Protein 1NO4 (pdb70)

Sequence (298 aa):
PLKPEEHEDILNKLLDPELAQSERTEALQQLRVNYGSFVSEYNDLTKSHEKLAAEKDDLIVSNSKLFRQIGLTEKQEPLKPEEHEDILNKLLDPELAQSERTEALQQLRVNYGSFVSEYNDLTKSHEKLAAEKDDLIVSNSKLFRQIGLTEKPLKPEEHEDILNKLLDPELAQSERTEALQQLRVNYGSFVSEYNDLTKSHEKLAAEKDDLIVSNSKLFRQIGLTPLKPEEHEDILNKLLDPELAQSERTEALQQLRVNYGSFVSEYNDLTKSHEKLAAEKDDLIVSNSKLFRQIGLT

InterPro domains:
  IPR024374 Bacteriophage phi-29 scaffolding protein Gp7 [PF11418] (2-98)
  IPR038032 Capsid assembly scaffolding protein Gp7 [SSF90246] (2-78)

B-factor: mean 58.22, std 19.37, range [28.3, 149.85]

GO terms:
  GO:0046806 viral scaffold (C, IDA)
  GO:0019068 virion assembly (P, IDA)

CATH classification: 1.20.5.400

Secondary structure (DSSP, 8-state):
---HHHHHHHHHHHH-TTS-HHHHHHHHHHHHHHHHHHHHHHHHHHHHHHHHHHHHHHHHHHHHHHHHHHHHHHHH-/---HHHHHHHHHHHH-TTS-HHHHHHHHHHHHHHHHHHHHHHHHHHHHHHHHHHHHHHHHHHHHHHHHHHHHS--/---HHHHHHHHHHHH-TT--HHHHHHHHHHHHHHHHHHHHHHHHHHHHHHHHHHHHHHHHHHHHHHHHHHHH-/---HHHHHHHHHHHH-TT--HHHHHHHHHHHHHHHHHHHHHHHHHHHHHHHHHHHHHHHHHHHHHHHTTTT--

Nearest PDB structures (foldseek):
  5wme-assembly1_B  TM=7.357E-01  e=4.669E-06  Salasvirus phi29
  5cj1-assembly2_C  TM=9.830E-01  e=4.253E-06  Salasvirus phi29

Solvent-accessible surface area: 17863 Å² total; per-residue (Å²): 79,46,95,60,114,87,10,58,98,16,1,95,91,0,65,66,58,151,26,57,76,81,71,2,61,102,2,9,71,88,3,105,95,14,8,38,47,8,27,62,75,39,72,98,28,40,138,46,36,89,138,20,38,62,51,40,89,93,21,6,78,33,0,1,115,25,24,90,80,21,34,96,62,121,134,137,120,78,43,130,80,130,67,8,46,83,14,6,82,88,0,69,70,57,150,30,55,74,68,69,0,51,98,1,1,81,90,2,79,91,16,7,43,61,4,26,60,73,53,72,88,28,43,142,49,43,102,139,18,42,58,26,50,70,16,0,77,48,0,36,67,56,0,151,174,55,27,34,145,96,73,112,72,42,120,66,110,69,8,53,100,16,5,89,88,0,68,59,74,151,18,53,74,82,63,2,57,103,1,3,84,77,3,86,89,17,8,40,62,1,27,60,64,47,74,96,29,47,147,47,39,104,155,22,38,60,18,50,88,90,8,80,73,31,42,56,130,19,147,162,82,45,66,145,116,86,44,136,74,110,60,8,64,76,11,1,95,90,0,65,61,77,150,27,50,76,84,87,4,57,98,2,11,72,74,3,100,101,13,8,44,50,6,24,58,66,43,55,83,30,38,126,43,36,106,129,19,34,63,48,34,56,98,22,0,20,43,0,0,117,26,17,75,76,25,74,115,167

Radius of gyration: 31.5 Å; Cα contacts (8 Å, |Δi|>4): 197; chains: 4; bounding box: 82×84×41 Å

Structure (mmCIF, N/CA/C/O backbone):
data_1NO4
#
_entry.id   1NO4
#
_cell.length_a   114.240
_cell.length_b   114.164
_cell.length_c   60.297
_cell.angle_alpha   90.00
_cell.angle_beta   90.00
_cell.angle_gamma   90.00
#
_symmetry.space_group_name_H-M   'P 21 21 2'
#
loop_
_entity.id
_entity.type
_entity.pdbx_description
1 polymer 'HEAD MORPHOGENESIS PROTEIN'
2 water water
#
loop_
_atom_site.group_PDB
_atom_site.id
_atom_site.type_symbol
_atom_site.label_atom_id
_atom_site.label_alt_id
_atom_site.label_comp_id
_atom_site.label_asym_id
_atom_site.label_entity_id
_atom_site.label_seq_id
_atom_site.pdbx_PDB_ins_code
_atom_site.Cartn_x
_atom_site.Cartn_y
_atom_site.Cartn_z
_atom_site.occupancy
_atom_site.B_iso_or_equiv
_atom_site.auth_seq_id
_atom_site.auth_comp_id
_atom_site.auth_asym_id
_atom_site.auth_atom_id
_atom_site.pdbx_PDB_model_num
ATOM 1 N N . PRO A 1 1 ? 33.553 1.202 25.774 1.00 87.03 2 PRO A N 1
ATOM 2 C CA . PRO A 1 1 ? 35.021 1.313 25.868 1.00 87.44 2 PRO A CA 1
ATOM 3 C C . PRO A 1 1 ? 35.773 0.126 25.265 1.00 86.94 2 PRO A C 1
ATOM 4 O O . PRO A 1 1 ? 36.860 0.305 24.715 1.00 86.57 2 PRO A O 1
ATOM 8 N N . LEU A 1 2 ? 35.221 -1.082 25.359 1.00 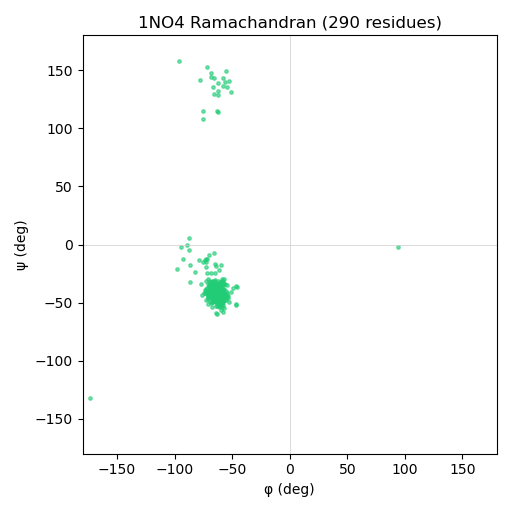63.53 3 LEU A N 1
ATOM 9 C CA . LEU A 1 2 ? 35.905 -2.226 24.761 1.00 63.31 3 LEU A CA 1
ATOM 10 C C . LEU A 1 2 ? 36.009 -2.011 23.258 1.00 63.52 3 LEU A C 1
ATOM 11 O O . LEU A 1 2 ? 35.033 -1.645 22.600 1.00 61.29 3 LEU A O 1
ATOM 16 N N . LYS A 1 3 ? 37.202 -2.227 22.718 1.00 65.01 4 LYS A N 1
ATOM 17 C CA . LYS A 1 3 ? 37.416 -2.078 21.289 1.00 66.31 4 LYS A CA 1
ATOM 18 C C . LYS A 1 3 ? 36.593 -3.176 20.612 1.00 65.99 4 LYS A C 1
ATOM 19 O O . LYS A 1 3 ? 36.464 -4.279 21.148 1.00 65.39 4 LYS A O 1
ATOM 25 N N . PRO A 1 4 ? 36.001 -2.882 19.443 1.00 71.29 5 PRO A N 1
ATOM 26 C CA . PRO A 1 4 ? 35.202 -3.888 18.740 1.00 71.16 5 PRO A CA 1
ATOM 27 C C . PRO A 1 4 ? 35.880 -5.256 18.647 1.00 70.91 5 PRO A C 1
ATOM 28 O O . PRO A 1 4 ? 35.216 -6.283 18.732 1.00 70.63 5 PRO A O 1
ATOM 32 N N . GLU A 1 5 ? 37.199 -5.268 18.484 1.00 71.72 6 GLU A N 1
ATOM 33 C CA . GLU A 1 5 ? 37.927 -6.526 18.392 1.00 72.51 6 GLU A CA 1
ATOM 34 C C . GLU A 1 5 ? 37.958 -7.267 19.723 1.00 71.36 6 GLU A C 1
ATOM 35 O O . GLU A 1 5 ? 37.902 -8.497 19.752 1.00 71.12 6 GLU A O 1
ATOM 41 N N . GLU A 1 6 ? 38.048 -6.525 20.822 1.00 66.33 7 GLU A N 1
ATOM 42 C CA . GLU A 1 6 ? 38.087 -7.128 22.158 1.00 64.82 7 GLU A CA 1
ATOM 43 C C . GLU A 1 6 ? 36.720 -7.724 22.516 1.00 62.40 7 GLU A C 1
ATOM 44 O O . GLU A 1 6 ? 36.619 -8.758 23.181 1.00 61.35 7 GLU A O 1
ATOM 50 N N . HIS A 1 7 ? 35.678 -7.043 22.061 1.00 63.87 8 HIS A N 1
ATOM 51 C CA . HIS A 1 7 ? 34.302 -7.439 22.292 1.00 62.73 8 HIS A CA 1
ATOM 52 C C . HIS A 1 7 ? 33.981 -8.677 21.458 1.00 63.48 8 HIS A C 1
ATOM 53 O O . HIS A 1 7 ? 33.340 -9.613 21.942 1.00 62.41 8 HIS A O 1
ATOM 60 N N . GLU A 1 8 ? 34.436 -8.681 20.208 1.00 60.28 9 GLU A N 1
ATOM 61 C CA . GLU A 1 8 ? 34.202 -9.813 19.323 1.00 60.51 9 GLU A CA 1
ATOM 62 C C . GLU A 1 8 ? 34.891 -11.047 19.902 1.00 59.09 9 GLU A C 1
ATOM 63 O O . GLU A 1 8 ? 34.382 -12.159 19.795 1.00 58.67 9 GLU A O 1
ATOM 69 N N . ASP A 1 9 ? 36.050 -10.843 20.516 1.00 55.24 10 ASP A N 1
ATOM 70 C CA . ASP A 1 9 ? 36.785 -11.938 21.128 1.00 54.78 10 ASP A CA 1
ATOM 71 C C . ASP A 1 9 ? 35.921 -12.605 22.195 1.00 54.46 10 ASP A C 1
ATOM 72 O O . ASP A 1 9 ? 35.906 -13.833 22.312 1.00 54.35 10 ASP A O 1
ATOM 77 N N . ILE A 1 10 ? 35.201 -11.796 22.969 1.00 49.78 11 ILE A N 1
ATOM 78 C CA . ILE A 1 10 ? 34.328 -12.330 24.006 1.00 48.97 11 ILE A CA 1
ATOM 79 C C . ILE A 1 10 ? 33.137 -13.056 23.376 1.00 48.17 11 ILE A C 1
ATOM 80 O O . ILE A 1 10 ? 32.764 -14.146 23.807 1.00 46.78 11 ILE A O 1
ATOM 85 N N . LEU A 1 11 ? 32.539 -12.449 22.359 1.00 46.81 12 LEU A N 1
ATOM 86 C CA . LEU A 1 11 ? 31.412 -13.077 21.702 1.00 48.11 12 LEU A CA 1
ATOM 87 C C . LEU A 1 11 ? 31.823 -14.426 21.126 1.00 49.20 12 LEU A C 1
ATOM 88 O O . LEU A 1 11 ? 31.041 -15.374 21.132 1.00 49.60 12 LEU A O 1
ATOM 93 N N . ASN A 1 12 ? 33.053 -14.523 20.637 1.00 53.57 13 ASN A N 1
ATOM 94 C CA . ASN A 1 12 ? 33.513 -15.777 20.055 1.00 56.17 13 ASN A CA 1
ATOM 95 C C . ASN A 1 12 ? 33.686 -16.861 21.114 1.00 56.24 13 ASN A C 1
ATOM 96 O O . ASN A 1 12 ? 33.370 -18.025 20.886 1.00 55.61 13 ASN A O 1
ATOM 101 N N . LYS A 1 13 ? 34.191 -16.465 22.274 1.00 58.04 14 LYS A N 1
ATOM 102 C CA . LYS A 1 13 ? 34.391 -17.386 23.379 1.00 58.31 14 LYS A CA 1
ATOM 103 C C . LYS A 1 13 ? 33.039 -17.943 23.838 1.00 57.24 14 LYS A C 1
ATOM 104 O O . LYS A 1 13 ? 32.927 -19.123 24.163 1.00 56.88 14 LYS A O 1
ATOM 110 N N . LEU A 1 14 ? 32.015 -17.092 23.834 1.00 51.35 15 LEU A N 1
ATOM 111 C CA . LEU A 1 14 ? 30.666 -17.468 24.265 1.00 51.58 15 LEU A CA 1
ATOM 112 C C . LEU A 1 14 ? 29.899 -18.356 23.308 1.00 52.76 15 LEU A C 1
ATOM 113 O O . LEU A 1 14 ? 28.861 -18.911 23.674 1.00 51.56 15 LEU A O 1
ATOM 118 N N . LEU A 1 15 ? 30.399 -18.481 22.083 1.00 57.26 16 LEU A N 1
ATOM 119 C CA . LEU A 1 15 ? 29.731 -19.289 21.071 1.00 58.35 16 LEU A CA 1
ATOM 120 C C . LEU A 1 15 ? 29.806 -20.784 21.400 1.00 59.26 16 LEU A C 1
ATOM 121 O O . LEU A 1 15 ? 28.884 -21.546 21.108 1.00 58.15 16 LEU A O 1
ATOM 126 N N . ASP A 1 16 ? 30.906 -21.183 22.027 1.00 59.15 17 ASP A N 1
ATOM 127 C CA . ASP A 1 16 ? 31.146 -22.573 22.382 1.00 60.41 17 ASP A CA 1
ATOM 128 C C . ASP A 1 16 ? 30.347 -23.095 23.588 1.00 61.52 17 ASP A C 1
ATOM 129 O O . ASP A 1 16 ? 30.638 -22.760 24.739 1.00 60.91 17 ASP A O 1
ATOM 134 N N . PRO A 1 17 ? 29.343 -23.956 23.334 1.00 69.20 18 PRO A N 1
ATOM 135 C CA . PRO A 1 17 ? 28.488 -24.539 24.375 1.00 69.13 18 PRO A CA 1
ATOM 136 C C . PRO A 1 17 ? 29.238 -25.358 25.415 1.00 69.19 18 PRO A C 1
ATOM 137 O O . PRO A 1 17 ? 28.716 -25.627 26.493 1.00 69.32 18 PRO A O 1
ATOM 141 N N . GLU A 1 18 ? 30.460 -25.759 25.089 1.00 62.84 19 GLU A N 1
ATOM 142 C CA . GLU A 1 18 ? 31.263 -26.556 26.009 1.00 63.47 19 GLU A CA 1
ATOM 143 C C . GLU A 1 18 ? 32.070 -25.702 26.981 1.00 61.59 19 GLU A C 1
ATOM 144 O O . GLU A 1 18 ? 32.735 -26.228 27.875 1.00 61.45 19 GLU A O 1
ATOM 150 N N . LEU A 1 19 ? 32.016 -24.386 26.810 1.00 47.23 20 LEU A N 1
ATOM 151 C CA . LEU A 1 19 ? 32.747 -23.488 27.697 1.00 45.88 20 LEU A CA 1
ATOM 152 C C . LEU A 1 19 ? 32.299 -23.716 29.153 1.00 45.09 20 LEU A C 1
ATOM 153 O O . LEU A 1 19 ? 31.107 -23.860 29.425 1.00 47.82 20 LEU A O 1
ATOM 158 N N . ALA A 1 20 ? 33.253 -23.759 30.078 1.00 48.03 21 ALA A N 1
ATOM 159 C CA . ALA A 1 20 ? 32.930 -23.962 31.487 1.00 46.55 21 ALA A CA 1
ATOM 160 C C . ALA A 1 20 ? 31.984 -22.853 31.972 1.00 44.98 21 ALA A C 1
ATOM 161 O O . ALA A 1 20 ? 32.104 -21.691 31.560 1.00 42.60 21 ALA A O 1
ATOM 163 N N . GLN A 1 21 ? 31.050 -23.218 32.847 1.00 42.24 22 GLN A N 1
ATOM 164 C CA . GLN A 1 21 ? 30.082 -22.260 33.349 1.00 41.87 22 GLN A CA 1
ATOM 165 C C . GLN A 1 21 ? 30.734 -21.030 33.975 1.00 39.66 22 GLN A C 1
ATOM 166 O O . GLN A 1 21 ? 30.264 -19.919 33.772 1.00 37.91 22 GLN A O 1
ATOM 172 N N . SER A 1 22 ? 31.819 -21.224 34.716 1.00 41.92 23 SER A N 1
ATOM 173 C CA . SER A 1 22 ? 32.502 -20.101 35.346 1.00 43.56 23 SER A CA 1
ATOM 174 C C . SER A 1 22 ? 33.003 -19.122 34.277 1.00 45.22 23 SER A C 1
ATOM 175 O O . SER A 1 22 ? 32.982 -17.906 34.480 1.00 42.63 23 SER A O 1
ATOM 178 N N . GLU A 1 23 ? 33.442 -19.671 33.145 1.00 49.75 24 GLU A N 1
ATOM 179 C CA . GLU A 1 23 ? 33.940 -18.880 32.016 1.00 50.26 24 GLU A CA 1
ATOM 180 C C . GLU A 1 23 ? 32.782 -18.127 31.373 1.00 48.12 24 GLU A C 1
ATOM 181 O O . GLU A 1 23 ? 32.877 -16.934 31.109 1.00 49.29 24 GLU A O 1
ATOM 187 N N . ARG A 1 24 ? 31.694 -18.846 31.106 1.00 43.63 25 ARG A N 1
ATOM 188 C CA . ARG A 1 24 ? 30.521 -18.252 30.481 1.00 43.41 25 ARG A CA 1
ATOM 189 C C . ARG A 1 24 ? 29.986 -17.118 31.353 1.00 44.46 25 ARG A C 1
ATOM 190 O O . ARG A 1 24 ? 29.695 -16.022 30.864 1.00 42.46 25 ARG A O 1
ATOM 198 N N . THR A 1 25 ? 29.874 -17.392 32.649 1.00 45.53 26 THR A N 1
ATOM 199 C CA . THR A 1 25 ? 29.374 -16.413 33.599 1.00 47.05 26 THR A CA 1
ATOM 200 C C . THR A 1 25 ? 30.274 -15.191 33.603 1.00 46.37 26 THR A C 1
ATOM 201 O O . THR A 1 25 ? 29.798 -14.065 33.497 1.00 45.72 26 THR A O 1
ATOM 205 N N . GLU A 1 26 ? 31.577 -15.422 33.710 1.00 48.56 27 GLU A N 1
ATOM 206 C CA . GLU A 1 26 ? 32.544 -14.334 33.727 1.00 51.18 27 GLU A CA 1
ATOM 207 C C . GLU A 1 26 ? 32.452 -13.470 32.460 1.00 50.76 27 GLU A C 1
ATOM 208 O O . GLU A 1 26 ? 32.395 -12.244 32.547 1.00 48.85 27 GLU A O 1
ATOM 214 N N . ALA A 1 27 ? 32.427 -14.105 31.289 1.00 48.90 28 ALA A N 1
ATOM 215 C CA . ALA A 1 27 ? 32.349 -13.369 30.031 1.00 47.42 28 ALA A CA 1
ATOM 216 C C . ALA A 1 27 ? 31.120 -12.472 29.983 1.00 45.96 28 ALA A C 1
ATOM 217 O O . ALA A 1 27 ? 31.219 -11.299 29.642 1.00 46.03 28 ALA A O 1
ATOM 219 N N . LEU A 1 28 ? 29.961 -13.031 30.315 1.00 46.34 29 LEU A N 1
ATOM 220 C CA . LEU A 1 28 ? 28.723 -12.263 30.312 1.00 46.27 29 LEU A CA 1
ATOM 221 C C . LEU A 1 28 ? 28.823 -11.075 31.271 1.00 47.11 29 LEU A C 1
ATOM 222 O O . LEU A 1 28 ? 28.319 -9.995 30.967 1.00 47.38 29 LEU A O 1
ATOM 227 N N . GLN A 1 29 ? 29.461 -11.272 32.426 1.00 45.60 30 GLN A N 1
ATOM 228 C CA . GLN A 1 29 ? 29.618 -10.188 33.390 1.00 47.65 30 GLN A CA 1
ATOM 229 C C . GLN A 1 29 ? 30.433 -9.076 32.717 1.00 47.28 30 GLN A C 1
ATOM 230 O O . GLN A 1 29 ? 30.093 -7.896 32.828 1.00 46.98 30 GLN A O 1
ATOM 236 N N . GLN A 1 30 ? 31.501 -9.454 32.015 1.00 44.01 31 GLN A N 1
ATOM 237 C CA . GLN A 1 30 ? 32.332 -8.478 31.314 1.00 44.71 31 GLN A CA 1
ATOM 238 C C . GLN A 1 30 ? 31.481 -7.671 30.337 1.00 43.04 31 GLN A C 1
ATOM 239 O O . GLN A 1 30 ? 31.605 -6.456 30.250 1.00 42.56 31 GLN A O 1
ATOM 245 N N . LEU A 1 31 ? 30.615 -8.352 29.601 1.00 47.78 32 LEU A N 1
ATOM 246 C CA . LEU A 1 31 ? 29.765 -7.659 28.656 1.00 48.16 32 LEU A CA 1
ATOM 247 C C . LEU A 1 31 ? 28.826 -6.697 29.375 1.00 48.66 32 LEU A C 1
ATOM 248 O O . LEU A 1 31 ? 28.575 -5.597 28.891 1.00 47.81 32 LEU A O 1
ATOM 253 N N . ARG A 1 32 ? 28.315 -7.095 30.537 1.00 43.20 33 ARG A N 1
ATOM 254 C CA . ARG A 1 32 ? 27.405 -6.221 31.266 1.00 43.00 33 ARG A CA 1
ATOM 255 C C . ARG A 1 32 ? 28.113 -4.969 31.787 1.00 42.26 33 ARG A C 1
ATOM 256 O O . ARG A 1 32 ? 27.632 -3.850 31.602 1.00 41.49 33 ARG A O 1
ATOM 264 N N . VAL A 1 33 ? 29.251 -5.168 32.442 1.00 47.40 34 VAL A N 1
ATOM 265 C CA . VAL A 1 33 ? 30.029 -4.060 32.972 1.00 48.38 34 VAL A CA 1
ATOM 266 C C . VAL A 1 33 ? 30.423 -3.118 31.832 1.00 50.83 34 VAL A C 1
ATOM 267 O O . VAL A 1 33 ? 30.298 -1.895 31.945 1.00 49.09 34 VAL A O 1
ATOM 271 N N . ASN A 1 34 ? 30.893 -3.692 30.732 1.00 52.35 35 ASN A N 1
ATOM 272 C CA . ASN A 1 34 ? 31.302 -2.880 29.602 1.00 52.94 35 ASN A CA 1
ATOM 273 C C . ASN A 1 34 ? 30.149 -2.096 28.997 1.00 51.94 35 ASN A C 1
ATOM 274 O O . ASN A 1 34 ? 30.314 -0.930 28.643 1.00 53.73 35 ASN A O 1
ATOM 279 N N . TYR A 1 35 ? 28.980 -2.718 28.890 1.00 44.68 36 TYR A N 1
ATOM 280 C CA . TYR A 1 35 ? 27.831 -2.035 28.310 1.00 43.63 36 TYR A CA 1
ATOM 281 C C . TYR A 1 35 ? 27.330 -0.886 29.174 1.00 44.85 36 TYR A C 1
ATOM 282 O O . TYR A 1 35 ? 26.914 0.153 28.659 1.00 43.31 36 TYR A O 1
ATOM 291 N N . GLY A 1 36 ? 27.346 -1.086 30.485 1.00 47.52 37 GLY A N 1
ATOM 292 C CA . GLY A 1 36 ? 26.878 -0.054 31.391 1.00 48.72 37 GLY A CA 1
ATOM 293 C C . GLY A 1 36 ? 27.834 1.118 31.366 1.00 50.38 37 GLY A C 1
ATOM 294 O O . GLY A 1 36 ? 27.420 2.270 31.439 1.00 49.13 37 GLY A O 1
ATOM 295 N N . SER A 1 37 ? 29.121 0.814 31.263 1.00 54.07 38 SER A N 1
ATOM 296 C CA . SER A 1 37 ? 30.151 1.837 31.213 1.00 56.86 38 SER A CA 1
ATOM 297 C C . SER A 1 37 ? 30.055 2.585 29.878 1.00 57.84 38 SER A C 1
ATOM 298 O O . SER A 1 37 ? 30.301 3.787 29.805 1.00 58.70 38 SER A O 1
ATOM 301 N N . PHE A 1 38 ? 29.684 1.861 28.827 1.00 56.18 39 PHE A N 1
ATOM 302 C CA . PHE A 1 38 ? 29.553 2.450 27.502 1.00 55.75 39 PHE A CA 1
ATOM 303 C C . PHE A 1 38 ? 28.350 3.391 27.451 1.00 54.05 39 PHE A C 1
ATOM 304 O O . PHE A 1 38 ? 28.438 4.489 26.915 1.00 53.26 39 PHE A O 1
ATOM 312 N N . VAL A 1 39 ? 27.225 2.952 28.001 1.00 49.44 40 VAL A N 1
ATOM 313 C CA . VAL A 1 39 ? 26.014 3.765 28.005 1.00 49.42 40 VAL A CA 1
ATOM 314 C C . VAL A 1 39 ? 26.212 5.059 28.781 1.00 50.44 40 VAL A C 1
ATOM 315 O O . VAL A 1 39 ? 25.690 6.100 28.390 1.00 49.98 40 VAL A O 1
ATOM 319 N N . SER A 1 40 ? 26.964 4.997 29.875 1.00 52.26 41 SER A N 1
ATOM 320 C CA . SER A 1 40 ? 27.210 6.193 30.673 1.00 54.39 41 SER A CA 1
ATOM 321 C C . SER A 1 40 ? 28.053 7.209 29.908 1.00 54.76 41 SER A C 1
ATOM 322 O O . SER A 1 40 ? 27.741 8.402 29.893 1.00 54.15 41 SER A O 1
ATOM 325 N N . GLU A 1 41 ? 29.131 6.743 29.288 1.00 51.81 42 GLU A N 1
ATOM 326 C CA . GLU A 1 41 ? 29.981 7.641 28.525 1.00 53.23 42 GLU A CA 1
ATOM 327 C C . GLU A 1 41 ? 29.178 8.256 27.380 1.00 52.99 42 GLU A C 1
ATOM 328 O O . GLU A 1 41 ? 29.357 9.425 27.048 1.00 52.06 42 GLU A O 1
ATOM 334 N N . TYR A 1 42 ? 28.276 7.474 26.799 1.00 52.41 43 TYR A N 1
ATOM 335 C CA . TYR A 1 42 ? 27.454 7.964 25.706 1.00 52.36 43 TYR A CA 1
ATOM 336 C C . TYR A 1 42 ? 26.438 8.999 26.193 1.00 52.93 43 TYR A C 1
ATOM 337 O O . TYR A 1 42 ? 26.189 10.005 25.519 1.00 51.50 43 TYR A O 1
ATOM 346 N N . ASN A 1 43 ? 25.842 8.743 27.355 1.00 49.83 44 ASN A N 1
ATOM 347 C CA . ASN A 1 43 ? 24.866 9.666 27.925 1.00 49.87 44 ASN A CA 1
ATOM 348 C C . ASN A 1 43 ? 25.530 10.986 28.305 1.00 48.42 44 ASN A C 1
ATOM 349 O O . ASN A 1 43 ? 24.950 12.053 28.117 1.00 47.35 44 ASN A O 1
ATOM 354 N N . ASP A 1 44 ? 26.742 10.904 28.843 1.00 55.57 45 ASP A N 1
ATOM 355 C CA . ASP A 1 44 ? 27.481 12.095 29.229 1.00 56.58 45 ASP A CA 1
ATOM 356 C C . ASP A 1 44 ? 27.866 12.906 27.997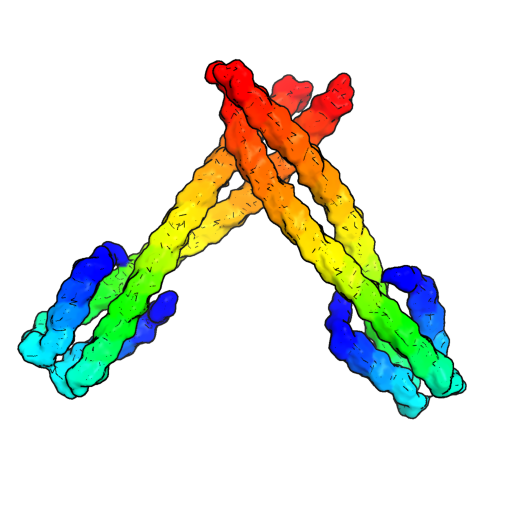 1.00 56.15 45 ASP A C 1
ATOM 357 O O . ASP A 1 44 ? 27.753 14.132 28.002 1.00 54.04 45 ASP A O 1
ATOM 362 N N . LEU A 1 45 ? 28.313 12.221 26.945 1.00 54.82 46 LEU A N 1
ATOM 363 C CA . LEU A 1 45 ? 28.705 12.896 25.715 1.00 54.27 46 LEU A CA 1
ATOM 364 C C . LEU A 1 45 ? 27.502 13.584 25.087 1.00 53.61 46 LEU A C 1
ATOM 365 O O . LEU A 1 45 ? 27.628 14.671 24.519 1.00 54.53 46 LEU A O 1
ATOM 370 N N . THR A 1 46 ? 26.338 12.951 25.199 1.00 48.78 47 THR A N 1
ATOM 371 C CA . THR A 1 46 ? 25.110 13.511 24.651 1.00 49.13 47 THR A CA 1
ATOM 372 C C . THR A 1 46 ? 24.702 14.782 25.382 1.00 50.62 47 THR A C 1
ATOM 373 O O . THR A 1 46 ? 24.141 15.688 24.773 1.00 49.94 47 THR A O 1
ATOM 377 N N . LYS A 1 47 ? 24.974 14.838 26.685 1.00 51.57 48 LYS A N 1
ATOM 378 C CA . LYS A 1 47 ? 24.620 16.005 27.485 1.00 52.76 48 LYS A CA 1
ATOM 379 C C . LYS A 1 47 ? 25.512 17.200 27.187 1.00 50.13 48 LYS A C 1
ATOM 380 O O . LYS A 1 47 ? 25.019 18.304 26.986 1.00 50.57 48 LYS A O 1
ATOM 386 N N . SER A 1 48 ? 26.823 16.987 27.164 1.00 48.73 49 SER A N 1
ATOM 387 C CA . SER A 1 48 ? 27.729 18.088 26.886 1.00 48.22 49 SER A CA 1
ATOM 388 C C . SER A 1 48 ? 27.569 18.539 25.438 1.00 48.36 49 SER A C 1
ATOM 389 O O . SER A 1 48 ? 27.865 19.679 25.106 1.00 47.68 49 SER A O 1
ATOM 392 N N . HIS A 1 49 ? 27.094 17.644 24.581 1.00 46.32 50 HIS A N 1
ATOM 393 C CA . HIS A 1 49 ? 26.900 17.992 23.187 1.00 47.19 50 HIS A CA 1
ATOM 394 C C . HIS A 1 49 ? 25.716 18.939 23.123 1.00 47.74 50 HIS A C 1
ATOM 395 O O . HIS A 1 49 ? 25.757 19.953 22.419 1.00 46.01 50 HIS A O 1
ATOM 402 N N . GLU A 1 50 ? 24.668 18.615 23.879 1.00 47.47 51 GLU A N 1
ATOM 403 C CA . GLU A 1 50 ? 23.463 19.443 23.912 1.00 48.83 51 GLU A CA 1
ATOM 404 C C . GLU A 1 50 ? 23.778 20.805 24.517 1.00 48.72 51 GLU A C 1
ATOM 405 O O . GLU A 1 50 ? 23.269 21.829 24.058 1.00 47.43 51 GLU A O 1
ATOM 411 N N . LYS A 1 51 ? 24.624 20.818 25.542 1.00 48.61 52 LYS A N 1
ATOM 412 C CA . LYS A 1 51 ? 24.998 22.073 26.171 1.00 50.07 52 LYS A CA 1
ATOM 413 C C . LYS A 1 51 ? 25.804 22.920 25.177 1.00 49.36 52 LYS A C 1
ATOM 414 O O . LYS A 1 51 ? 25.587 24.124 25.058 1.00 48.39 52 LYS A O 1
ATOM 420 N N . LEU A 1 52 ? 26.734 22.284 24.467 1.00 48.06 53 LEU A N 1
ATOM 421 C CA . LEU A 1 52 ? 27.541 22.994 23.487 1.00 45.51 53 LEU A CA 1
ATOM 422 C C . LEU A 1 52 ? 26.666 23.563 22.388 1.00 43.41 53 LEU A C 1
ATOM 423 O O . LEU A 1 52 ? 26.839 24.700 21.994 1.00 44.48 53 LEU A O 1
ATOM 428 N N . ALA A 1 53 ? 25.726 22.770 21.894 1.00 45.02 54 ALA A N 1
ATOM 429 C CA . ALA A 1 53 ? 24.855 23.232 20.824 1.00 45.61 54 ALA A CA 1
ATOM 430 C C . ALA A 1 53 ? 24.069 24.462 21.253 1.00 45.97 54 ALA A C 1
ATOM 431 O O . ALA A 1 53 ? 23.865 25.380 20.460 1.00 46.10 54 ALA A O 1
ATOM 433 N N . ALA A 1 54 ? 23.625 24.474 22.507 1.00 44.57 55 ALA A N 1
ATOM 434 C CA . ALA A 1 54 ? 22.857 25.594 23.041 1.00 43.24 55 ALA A CA 1
ATOM 435 C C . ALA A 1 54 ? 23.725 26.844 23.174 1.00 43.31 55 ALA A C 1
ATOM 436 O O . ALA A 1 54 ? 23.291 27.939 22.820 1.00 41.04 55 ALA A O 1
ATOM 438 N N . GLU A 1 55 ? 24.939 26.676 23.696 1.00 43.46 56 GLU A N 1
ATOM 439 C CA . GLU A 1 55 ? 25.858 27.798 23.860 1.00 46.37 56 GLU A CA 1
ATOM 440 C C . GLU A 1 55 ? 26.215 28.397 22.501 1.00 44.50 56 GLU A C 1
ATOM 441 O O . GLU A 1 55 ? 26.272 29.618 22.353 1.00 40.84 56 GLU A O 1
ATOM 447 N N . LYS A 1 56 ? 26.453 27.530 21.521 1.00 43.19 57 LYS A N 1
ATOM 448 C CA . LYS A 1 56 ? 26.781 27.982 20.184 1.00 45.22 57 LYS A CA 1
ATOM 449 C C . LYS A 1 56 ? 25.646 28.858 19.656 1.00 44.68 57 LYS A C 1
ATOM 450 O O . LYS A 1 56 ? 25.893 29.939 19.116 1.00 44.33 57 LYS A O 1
ATOM 456 N N . ASP A 1 57 ? 24.409 28.392 19.820 1.00 40.87 58 ASP A N 1
ATOM 457 C CA . ASP A 1 57 ? 23.230 29.143 19.362 1.00 42.38 58 ASP A CA 1
ATOM 458 C C . ASP A 1 57 ? 23.171 30.524 20.005 1.00 40.85 58 ASP A C 1
ATOM 459 O O . ASP A 1 57 ? 22.851 31.523 19.350 1.00 37.79 58 ASP A O 1
ATOM 464 N N . ASP A 1 58 ? 23.485 30.575 21.293 1.00 40.29 59 ASP A N 1
ATOM 465 C CA . ASP A 1 58 ? 23.465 31.839 22.006 1.00 40.51 59 ASP A CA 1
ATOM 466 C C . ASP A 1 58 ? 24.616 32.770 21.573 1.00 39.32 59 ASP A C 1
ATOM 467 O O . ASP A 1 58 ? 24.451 33.993 21.536 1.00 39.09 59 ASP A O 1
ATOM 472 N N . LEU A 1 59 ? 25.772 32.195 21.245 1.00 38.92 60 LEU A N 1
ATOM 473 C CA . LEU A 1 59 ? 26.913 32.991 20.805 1.00 37.28 60 LEU A CA 1
ATOM 474 C C . LEU A 1 59 ? 26.666 33.583 19.421 1.00 38.62 60 LEU A C 1
ATOM 475 O O . LEU A 1 59 ? 27.151 34.671 19.107 1.00 38.37 60 LEU A O 1
ATOM 480 N N . ILE A 1 60 ? 25.908 32.870 18.601 1.00 38.31 61 ILE A N 1
ATOM 481 C CA . ILE A 1 60 ? 25.595 33.345 17.264 1.00 40.03 61 ILE A CA 1
ATOM 482 C C . ILE A 1 60 ? 24.666 34.554 17.379 1.00 41.51 61 ILE A C 1
ATOM 483 O O . ILE A 1 60 ? 24.813 35.535 16.640 1.00 42.53 61 ILE A O 1
ATOM 488 N N . VAL A 1 61 ? 23.719 34.478 18.315 1.00 45.01 62 VAL A N 1
ATOM 489 C CA . VAL A 1 61 ? 22.785 35.574 18.566 1.00 43.98 62 VAL A CA 1
ATOM 490 C C . VAL A 1 61 ? 23.621 36.788 18.962 1.00 42.09 62 VAL A C 1
ATOM 491 O O . VAL A 1 61 ? 23.464 37.882 18.419 1.00 44.32 62 VAL A O 1
ATOM 495 N N . SER A 1 62 ? 24.513 36.577 19.919 1.00 37.70 63 SER A N 1
ATOM 496 C CA . SER A 1 62 ? 25.368 37.638 20.403 1.00 37.50 63 SER A CA 1
ATOM 497 C C . SER A 1 62 ? 26.269 38.219 19.318 1.00 38.25 63 SER A C 1
ATOM 498 O O . SER A 1 62 ? 26.320 39.438 19.153 1.00 37.99 63 SER A O 1
ATOM 501 N N . ASN A 1 63 ? 26.983 37.370 18.582 1.00 37.16 64 ASN A N 1
ATOM 502 C CA . ASN A 1 63 ? 27.869 37.890 17.544 1.00 38.26 64 ASN A CA 1
ATOM 503 C C . ASN A 1 63 ? 27.103 38.570 16.434 1.00 37.48 64 ASN A C 1
ATOM 504 O O . ASN A 1 63 ? 27.603 39.512 15.825 1.00 39.10 64 ASN A O 1
ATOM 509 N N . SER A 1 64 ? 25.886 38.112 16.178 1.00 39.78 65 SER A N 1
ATOM 510 C CA . SER A 1 64 ? 25.061 38.738 15.155 1.00 41.03 65 SER A CA 1
ATOM 511 C C . SER A 1 64 ? 24.859 40.218 15.511 1.00 42.33 65 SER A C 1
ATOM 512 O O . SER A 1 64 ? 24.942 41.099 14.650 1.00 40.68 65 SER A O 1
ATOM 515 N N . LYS A 1 65 ? 24.612 40.486 16.791 1.00 43.41 66 LYS A N 1
ATOM 516 C CA . LYS A 1 65 ? 24.406 41.854 17.253 1.00 46.47 66 LYS A CA 1
ATOM 517 C C . LYS A 1 65 ? 25.704 42.656 17.228 1.00 45.86 66 LYS A C 1
ATOM 518 O O . LYS A 1 65 ? 25.723 43.782 16.744 1.00 46.27 66 LYS A O 1
ATOM 524 N N . LEU A 1 66 ? 26.786 42.086 17.747 1.00 43.66 67 LEU A N 1
ATOM 525 C CA . LEU A 1 66 ? 28.056 42.801 17.743 1.00 42.78 67 LEU A CA 1
ATOM 526 C C . LEU A 1 66 ? 28.471 43.161 16.307 1.00 43.81 67 LEU A C 1
ATOM 527 O O . LEU A 1 66 ? 28.821 44.315 16.033 1.00 42.29 67 LEU A O 1
ATOM 532 N N . PHE A 1 67 ? 28.419 42.204 15.385 1.00 41.66 68 PHE A N 1
ATOM 533 C CA . PHE A 1 67 ? 28.778 42.510 13.999 1.00 45.24 68 PHE A CA 1
ATOM 534 C C . PHE A 1 67 ? 27.935 43.652 13.416 1.00 47.75 68 PHE A C 1
ATOM 535 O O . PHE A 1 67 ? 28.476 44.554 12.771 1.00 46.45 68 PHE A O 1
ATOM 543 N N . ARG A 1 68 ? 26.617 43.607 13.629 1.00 48.19 69 ARG A N 1
ATOM 544 C CA . ARG A 1 68 ? 25.734 44.651 13.109 1.00 50.04 69 ARG A CA 1
ATOM 545 C C . ARG A 1 68 ? 26.048 45.985 13.770 1.00 50.44 69 ARG A C 1
ATOM 546 O O . ARG A 1 68 ? 26.006 47.030 13.133 1.00 51.26 69 ARG A O 1
ATOM 554 N N . GLN A 1 69 ? 26.377 45.939 15.052 1.00 51.67 70 GLN A N 1
ATOM 555 C CA . GLN A 1 69 ? 26.727 47.143 15.780 1.00 55.37 70 GLN A CA 1
ATOM 556 C C . GLN A 1 69 ? 27.979 47.744 15.124 1.00 56.83 70 GLN A C 1
ATOM 557 O O . GLN A 1 69 ? 28.005 48.926 14.790 1.00 57.19 70 GLN A O 1
ATOM 563 N N . ILE A 1 70 ? 29.007 46.919 14.932 1.00 59.61 71 ILE A N 1
ATOM 564 C CA . ILE A 1 70 ? 30.256 47.346 14.295 1.00 61.13 71 ILE A CA 1
ATOM 565 C C . ILE A 1 70 ? 29.966 47.897 12.898 1.00 63.26 71 ILE A C 1
ATOM 566 O O . ILE A 1 70 ? 30.640 48.815 12.428 1.00 62.90 71 ILE A O 1
ATOM 571 N N . GLY A 1 71 ? 28.964 47.323 12.239 1.00 69.20 72 GLY A N 1
ATOM 572 C CA . GLY A 1 71 ? 28.606 47.753 10.899 1.00 72.82 72 GLY A CA 1
ATOM 573 C C . GLY A 1 71 ? 27.942 49.116 10.794 1.00 75.88 72 GLY A C 1
ATOM 574 O O . GLY A 1 71 ? 28.365 49.951 9.994 1.00 76.32 72 GLY A O 1
ATOM 575 N N . LEU A 1 72 ? 26.900 49.344 11.589 1.00 97.71 73 LEU A N 1
ATOM 576 C CA . LEU A 1 72 ? 26.180 50.617 11.571 1.00 100.72 73 LEU A CA 1
ATOM 577 C C . LEU A 1 72 ? 27.123 51.792 11.762 1.00 102.83 73 LEU A C 1
ATOM 578 O O . LEU A 1 72 ? 27.036 52.787 11.045 1.00 103.28 73 LEU A O 1
ATOM 583 N N . THR A 1 73 ? 28.021 51.673 12.734 1.00 105.97 74 THR A N 1
ATOM 584 C CA . THR A 1 73 ? 28.971 52.741 13.020 1.00 105.97 74 THR A CA 1
ATOM 585 C C . THR A 1 73 ? 29.888 53.038 11.839 1.00 105.97 74 THR A C 1
ATOM 586 O O . THR A 1 73 ? 30.014 54.190 11.417 1.00 105.97 74 THR A O 1
ATOM 590 N N . GLU A 1 74 ? 30.527 52.005 11.303 1.00 117.50 75 GLU A N 1
ATOM 591 C CA . GLU A 1 74 ? 31.438 52.193 10.180 1.00 117.50 75 GLU A CA 1
ATOM 592 C C . GLU A 1 74 ? 30.683 52.656 8.938 1.00 117.50 75 GLU A C 1
ATOM 593 O O . GLU A 1 74 ? 31.284 53.010 7.918 1.00 117.50 75 GLU A O 1
ATOM 599 N N . LYS A 1 75 ? 29.357 52.659 9.047 1.00 122.37 76 LYS A N 1
ATOM 600 C CA . LYS A 1 75 ? 28.478 53.100 7.971 1.00 122.37 76 LYS A CA 1
ATOM 601 C C . LYS A 1 75 ? 28.081 54.553 8.251 1.00 122.37 76 LYS A C 1
ATOM 602 O O . LYS A 1 75 ? 27.658 55.278 7.351 1.00 122.37 76 LYS A O 1
ATOM 608 N N . GLN A 1 76 ? 28.203 54.963 9.512 1.00 119.37 77 GLN A N 1
ATOM 609 C CA . GLN A 1 76 ? 27.899 56.338 9.904 1.00 119.37 77 GLN A CA 1
ATOM 610 C C . GLN A 1 76 ? 29.182 57.117 9.673 1.00 119.37 77 GLN A C 1
ATOM 611 O O . GLN A 1 76 ? 29.180 58.346 9.602 1.00 119.37 77 GLN A O 1
ATOM 617 N N . GLU A 1 77 ? 30.281 56.376 9.561 1.00 130.60 78 GLU A N 1
ATOM 618 C CA . GLU A 1 77 ? 31.593 56.960 9.328 1.00 130.60 78 GLU A CA 1
ATOM 619 C C . GLU A 1 77 ? 31.661 57.475 7.894 1.00 130.60 78 GLU A C 1
ATOM 620 O O . GLU A 1 77 ? 31.865 58.696 7.717 1.00 130.60 78 GLU A O 1
ATOM 622 N N . PRO B 1 1 ? 20.736 2.613 20.588 1.00 96.00 2 PRO B N 1
ATOM 623 C CA . PRO B 1 1 ? 21.024 1.161 20.535 1.00 94.74 2 PRO B CA 1
ATOM 624 C C . PRO B 1 1 ? 20.084 0.393 21.461 1.00 92.99 2 PRO B C 1
ATOM 625 O O . PRO B 1 1 ? 18.992 0.862 21.780 1.00 94.03 2 PRO B O 1
ATOM 629 N N . LEU B 1 2 ? 20.515 -0.791 21.886 1.00 61.64 3 LEU B N 1
ATOM 630 C CA . LEU B 1 2 ? 19.716 -1.618 22.787 1.00 58.77 3 LEU B CA 1
ATOM 631 C C . LEU B 1 2 ? 19.593 -0.950 24.148 1.00 57.27 3 LEU B C 1
ATOM 632 O O . LEU B 1 2 ? 20.573 -0.441 24.685 1.00 56.48 3 LEU B O 1
ATOM 637 N N . LYS B 1 3 ? 18.391 -0.943 24.707 1.00 53.37 4 LYS B N 1
ATOM 638 C CA . LYS B 1 3 ? 18.206 -0.359 26.029 1.00 53.07 4 LYS B CA 1
ATOM 639 C C . LYS B 1 3 ? 18.945 -1.291 26.992 1.00 52.35 4 LYS B C 1
ATOM 640 O O . LYS B 1 3 ? 19.032 -2.496 26.756 1.00 49.84 4 LYS B O 1
ATOM 646 N N . PRO B 1 4 ? 19.511 -0.745 28.077 1.00 63.78 5 PRO B N 1
ATOM 647 C CA . PRO B 1 4 ? 20.226 -1.606 29.022 1.00 63.80 5 PRO B CA 1
ATOM 648 C C . PRO B 1 4 ? 19.433 -2.847 29.440 1.00 63.80 5 PRO B C 1
ATOM 649 O O . PRO B 1 4 ? 20.007 -3.928 29.589 1.00 62.84 5 PRO B O 1
ATOM 653 N N . GLU B 1 5 ? 18.120 -2.705 29.612 1.00 60.63 6 GLU B N 1
ATOM 654 C CA . GLU B 1 5 ? 17.303 -3.849 30.010 1.00 62.33 6 GLU B CA 1
ATOM 655 C C . GLU B 1 5 ? 17.262 -4.897 28.905 1.00 60.55 6 GLU B C 1
ATOM 656 O O . GLU B 1 5 ? 17.308 -6.096 29.179 1.00 60.51 6 GLU B O 1
ATOM 662 N N . GLU B 1 6 ? 17.175 -4.444 27.659 1.00 61.32 7 GLU B N 1
ATOM 663 C CA . GLU B 1 6 ? 17.126 -5.363 26.524 1.00 59.81 7 GLU B CA 1
ATOM 664 C C . GLU B 1 6 ? 18.444 -6.129 26.389 1.00 57.16 7 GLU B C 1
ATOM 665 O O . GLU B 1 6 ? 18.463 -7.300 25.993 1.00 55.52 7 GLU B O 1
ATOM 671 N N . HIS B 1 7 ? 19.542 -5.453 26.719 1.00 49.50 8 HIS B N 1
ATOM 672 C CA . HIS B 1 7 ? 20.871 -6.052 26.666 1.00 48.99 8 HIS B CA 1
ATOM 673 C C . HIS B 1 7 ? 20.919 -7.137 27.744 1.00 49.49 8 HIS B C 1
ATOM 674 O O . HIS B 1 7 ? 21.395 -8.256 27.518 1.00 47.82 8 HIS B O 1
ATOM 681 N N . GLU B 1 8 ? 20.392 -6.783 28.911 1.00 53.45 9 GLU B N 1
ATOM 682 C CA . GLU B 1 8 ? 20.338 -7.667 30.063 1.00 54.01 9 GLU B CA 1
ATOM 683 C C . GLU B 1 8 ? 19.581 -8.955 29.731 1.00 53.34 9 GLU B C 1
ATOM 684 O O . GLU B 1 8 ? 20.008 -10.048 30.108 1.00 52.31 9 GLU B O 1
ATOM 690 N N . ASP B 1 9 ? 18.466 -8.835 29.017 1.00 52.29 10 ASP B N 1
ATOM 691 C CA . ASP B 1 9 ? 17.686 -10.014 28.659 1.00 52.65 10 ASP B CA 1
ATOM 692 C C . ASP B 1 9 ? 18.494 -10.981 27.803 1.00 51.72 10 ASP B C 1
ATOM 693 O O . ASP B 1 9 ? 18.329 -12.199 27.901 1.00 52.01 10 ASP B O 1
ATOM 698 N N . ILE B 1 10 ? 19.370 -10.444 26.966 1.00 44.61 11 ILE B N 1
ATOM 699 C CA . ILE B 1 10 ? 20.181 -11.285 26.107 1.00 43.10 11 ILE B CA 1
ATOM 700 C C . ILE B 1 10 ? 21.256 -11.981 26.923 1.00 41.92 11 ILE B C 1
ATOM 701 O O . ILE B 1 10 ? 21.520 -13.170 26.729 1.00 40.75 11 ILE B O 1
ATOM 706 N N . LEU B 1 11 ? 21.877 -11.247 27.842 1.00 44.36 12 LEU B N 1
ATOM 707 C CA . LEU B 1 11 ? 22.915 -11.842 28.670 1.00 44.02 12 LEU B CA 1
ATOM 708 C C . LEU B 1 11 ? 22.359 -13.001 29.509 1.00 43.57 12 LEU B C 1
ATOM 709 O O . LEU B 1 11 ? 23.002 -14.038 29.648 1.00 43.18 12 LEU B O 1
ATOM 714 N N . ASN B 1 12 ? 21.164 -12.828 30.061 1.00 43.63 13 ASN B N 1
ATOM 715 C CA . ASN B 1 12 ? 20.565 -13.877 30.872 1.00 45.53 13 ASN B CA 1
ATOM 716 C C . ASN B 1 12 ? 20.224 -15.087 30.013 1.00 46.24 13 ASN B C 1
ATOM 717 O O . ASN B 1 12 ? 20.366 -16.229 30.444 1.00 44.86 13 ASN B O 1
ATOM 722 N N . LYS B 1 13 ? 19.783 -14.835 28.789 1.00 46.47 14 LYS B N 1
ATOM 723 C CA . LYS B 1 13 ? 19.457 -15.917 27.877 1.00 48.03 14 LYS B CA 1
ATOM 724 C C . LYS B 1 13 ? 20.724 -16.723 27.551 1.00 47.28 14 LYS B C 1
ATOM 725 O O . LYS B 1 13 ? 20.710 -17.950 27.575 1.00 47.03 14 LYS B O 1
ATOM 731 N N . LEU B 1 14 ? 21.824 -16.026 27.268 1.00 46.61 15 LEU B N 1
ATOM 732 C CA . LEU B 1 14 ? 23.095 -16.684 26.935 1.00 46.16 15 LEU B CA 1
ATOM 733 C C . LEU B 1 14 ? 23.760 -17.402 28.113 1.00 46.10 15 LEU B C 1
ATOM 734 O O . LEU B 1 14 ? 24.738 -18.122 27.928 1.00 42.90 15 LEU B O 1
ATOM 739 N N . LEU B 1 15 ? 23.239 -17.203 29.320 1.00 42.36 16 LEU B N 1
ATOM 740 C CA . LEU B 1 15 ? 23.823 -17.834 30.503 1.00 43.31 16 LEU B CA 1
ATOM 741 C C . LEU B 1 15 ? 23.564 -19.343 30.540 1.00 45.23 16 LEU B C 1
ATOM 742 O O . LEU B 1 15 ? 24.375 -20.109 31.072 1.00 44.00 16 LEU B O 1
ATOM 747 N N . ASP B 1 16 ? 22.443 -19.763 29.956 1.00 52.10 17 ASP B N 1
ATOM 748 C CA . ASP B 1 16 ? 22.053 -21.177 29.930 1.00 55.21 17 ASP B CA 1
ATOM 749 C C . ASP B 1 16 ? 22.833 -22.038 28.933 1.00 56.32 17 ASP B C 1
ATOM 750 O O . ASP B 1 16 ? 22.705 -21.863 27.718 1.00 55.32 17 ASP B O 1
ATOM 755 N N . PRO B 1 17 ? 23.619 -23.006 29.435 1.00 61.74 18 PRO B N 1
ATOM 756 C CA . PRO B 1 17 ? 24.413 -23.897 28.582 1.00 63.51 18 PRO B CA 1
ATOM 757 C C . PRO B 1 17 ? 23.517 -24.763 27.698 1.00 64.61 18 PRO B C 1
ATOM 758 O O . PRO B 1 17 ? 23.965 -25.314 26.694 1.00 65.66 18 PRO B O 1
ATOM 762 N N . GLU B 1 18 ? 22.250 -24.872 28.084 1.00 54.18 19 GLU B N 1
ATOM 763 C CA . GLU B 1 18 ? 21.282 -25.679 27.360 1.00 54.98 19 GLU B CA 1
ATOM 764 C C . GLU B 1 18 ? 20.546 -24.941 26.245 1.00 53.33 19 GLU B C 1
ATOM 765 O O . GLU B 1 18 ? 19.710 -25.525 25.564 1.00 53.45 19 GLU B O 1
ATOM 771 N N . LEU B 1 19 ? 20.844 -23.662 26.050 1.00 43.14 20 LEU B N 1
ATOM 772 C CA . LEU B 1 19 ? 20.175 -22.904 24.992 1.00 42.76 20 LEU B CA 1
ATOM 773 C C . LEU B 1 19 ? 20.523 -23.560 23.654 1.00 43.92 20 LEU B C 1
ATOM 774 O O . LEU B 1 19 ? 21.662 -23.978 23.451 1.00 45.67 20 LEU B O 1
ATOM 779 N N . ALA B 1 20 ? 19.548 -23.672 22.753 1.00 51.74 21 ALA B N 1
ATOM 780 C CA . ALA B 1 20 ? 19.817 -24.272 21.446 1.00 52.82 21 ALA B CA 1
ATOM 781 C C . ALA B 1 20 ? 20.958 -23.483 20.801 1.00 52.18 21 ALA B C 1
ATOM 782 O O . ALA B 1 20 ? 21.005 -22.258 20.916 1.00 51.07 21 ALA B O 1
ATOM 784 N N . GLN B 1 21 ? 21.878 -24.177 20.137 1.00 55.01 22 GLN B N 1
ATOM 785 C CA . GLN B 1 21 ? 23.007 -23.509 19.506 1.00 56.93 22 GLN B CA 1
ATOM 786 C C . GLN B 1 21 ? 22.533 -22.461 18.505 1.00 57.79 22 GLN B C 1
ATOM 787 O O . GLN B 1 21 ? 23.209 -21.461 18.276 1.00 57.94 22 GLN B O 1
ATOM 793 N N . SER B 1 22 ? 21.366 -22.691 17.916 1.00 51.41 23 SER B N 1
ATOM 794 C CA . SER B 1 22 ? 20.802 -21.752 16.959 1.00 53.48 23 SER B CA 1
ATOM 795 C C . SER B 1 22 ? 20.546 -20.401 17.633 1.00 54.77 23 SER B C 1
ATOM 796 O O . SER B 1 22 ? 21.006 -19.364 17.160 1.00 53.21 23 SER B O 1
ATOM 799 N N . GLU B 1 23 ? 19.803 -20.426 18.738 1.00 57.39 24 GLU B N 1
ATOM 800 C CA . GLU B 1 23 ? 19.481 -19.219 19.485 1.00 58.20 24 GLU B CA 1
ATOM 801 C C . GLU B 1 23 ? 20.730 -18.574 20.068 1.00 57.72 24 GLU B C 1
ATOM 802 O O . GLU B 1 23 ? 20.814 -17.355 20.176 1.00 60.17 24 GLU B O 1
ATOM 808 N N . ARG B 1 24 ? 21.699 -19.394 20.451 1.00 54.60 25 ARG B N 1
ATOM 809 C CA . ARG B 1 24 ? 22.937 -18.874 21.006 1.00 55.13 25 ARG B CA 1
ATOM 810 C C . ARG B 1 24 ? 23.642 -18.034 19.943 1.00 53.57 25 ARG B C 1
ATOM 811 O O . ARG B 1 24 ? 23.988 -16.885 20.181 1.00 53.18 25 ARG B O 1
ATOM 819 N N . THR B 1 25 ? 23.840 -18.604 18.761 1.00 62.27 26 THR B N 1
ATOM 820 C CA . THR B 1 25 ? 24.504 -17.878 17.690 1.00 61.91 26 THR B CA 1
ATOM 821 C C . THR B 1 25 ? 23.714 -16.625 17.322 1.00 61.42 26 THR B C 1
ATOM 822 O O . THR B 1 25 ? 24.303 -15.592 16.998 1.00 60.23 26 THR B O 1
ATOM 826 N N . GLU B 1 26 ? 22.385 -16.720 17.378 1.00 63.67 27 GLU B N 1
ATOM 827 C CA . GLU B 1 26 ? 21.503 -15.592 17.061 1.00 64.32 27 GLU B CA 1
ATOM 828 C C . GLU B 1 26 ? 21.695 -14.441 18.046 1.00 63.36 27 GLU B C 1
ATOM 829 O O . GLU B 1 26 ? 22.034 -13.324 17.652 1.00 63.91 27 GLU B O 1
ATOM 835 N N . ALA B 1 27 ? 21.476 -14.721 19.328 1.00 58.63 28 ALA B N 1
ATOM 836 C CA . ALA B 1 27 ? 21.620 -13.711 20.372 1.00 56.06 28 ALA B CA 1
ATOM 837 C C . ALA B 1 27 ? 23.000 -13.065 20.310 1.00 53.79 28 ALA B C 1
ATOM 838 O O . ALA B 1 27 ? 23.127 -11.850 20.431 1.00 52.20 28 ALA B O 1
ATOM 840 N N . LEU B 1 28 ? 24.024 -13.891 20.125 1.00 49.70 29 LEU B N 1
ATOM 841 C CA . LEU B 1 28 ? 25.393 -13.420 20.022 1.00 50.51 29 LEU B CA 1
ATOM 842 C C . LEU B 1 28 ? 25.513 -12.448 18.849 1.00 51.71 29 LEU B C 1
ATOM 843 O O . LEU B 1 28 ? 26.314 -11.514 18.889 1.00 51.18 29 LEU B O 1
ATOM 848 N N . GLN B 1 29 ? 24.709 -12.667 17.810 1.00 57.35 30 GLN B N 1
ATOM 849 C CA . GLN B 1 29 ? 24.708 -11.805 16.634 1.00 58.22 30 GLN B CA 1
ATOM 850 C C . GLN B 1 29 ? 24.118 -10.441 16.975 1.00 58.71 30 GLN B 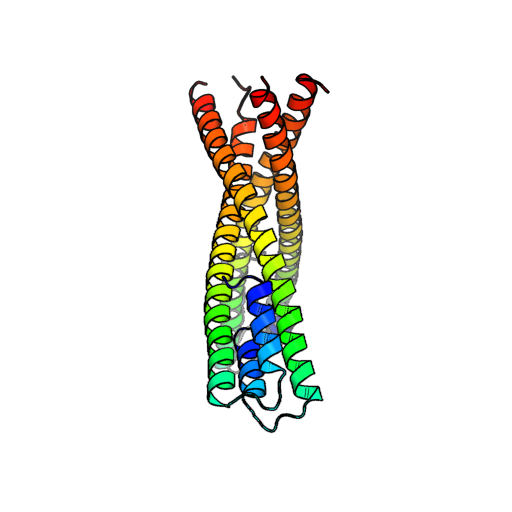C 1
ATOM 851 O O . GLN B 1 29 ? 24.655 -9.409 16.570 1.00 58.41 30 GLN B O 1
ATOM 857 N N . GLN B 1 30 ? 23.002 -10.441 17.702 1.00 54.18 31 GLN B N 1
ATOM 858 C CA . GLN B 1 30 ? 22.369 -9.194 18.102 1.00 54.83 31 GLN B CA 1
ATOM 859 C C . GLN B 1 30 ? 23.398 -8.342 18.838 1.00 54.15 31 GLN B C 1
ATOM 860 O O . GLN B 1 30 ? 23.503 -7.145 18.599 1.00 55.00 31 GLN B O 1
ATOM 866 N N . LEU B 1 31 ? 24.159 -8.965 19.735 1.00 51.47 32 LEU B N 1
ATOM 867 C CA . LEU B 1 31 ? 25.172 -8.234 20.480 1.00 51.02 32 LEU B CA 1
ATOM 868 C C . LEU B 1 31 ? 26.228 -7.670 19.540 1.00 51.62 32 LEU B C 1
ATOM 869 O O . LEU B 1 31 ? 26.689 -6.551 19.730 1.00 49.71 32 LEU B O 1
ATOM 874 N N . ARG B 1 32 ? 26.603 -8.437 18.524 1.00 53.53 33 ARG B N 1
ATOM 875 C CA . ARG B 1 32 ? 27.610 -7.983 17.578 1.00 55.24 33 ARG B CA 1
ATOM 876 C C . ARG B 1 32 ? 27.108 -6.805 16.753 1.00 55.52 33 ARG B C 1
ATOM 877 O O . ARG B 1 32 ? 27.792 -5.789 16.635 1.00 55.53 33 ARG B O 1
ATOM 885 N N . VAL B 1 33 ? 25.917 -6.931 16.184 1.00 54.00 34 VAL B N 1
ATOM 886 C CA . VAL B 1 33 ? 25.367 -5.841 15.395 1.00 54.68 34 VAL B CA 1
ATOM 887 C C . VAL B 1 33 ? 25.223 -4.590 16.264 1.00 54.79 34 VAL B C 1
ATOM 888 O O . VAL B 1 33 ? 25.768 -3.535 15.941 1.00 54.26 34 VAL B O 1
ATOM 892 N N . ASN B 1 34 ? 24.491 -4.724 17.368 1.00 59.53 35 ASN B N 1
ATOM 893 C CA . ASN B 1 34 ? 24.260 -3.630 18.310 1.00 57.80 35 ASN B CA 1
ATOM 894 C C . ASN B 1 34 ? 25.554 -2.894 18.642 1.00 56.79 35 ASN B C 1
ATOM 895 O O . ASN B 1 34 ? 25.622 -1.674 18.526 1.00 57.92 35 ASN B O 1
ATOM 900 N N . TYR B 1 35 ? 26.585 -3.626 19.046 1.00 51.57 36 TYR B N 1
ATOM 901 C CA . TYR B 1 35 ? 27.838 -2.978 19.387 1.00 52.67 36 TYR B CA 1
ATOM 902 C C . TYR B 1 35 ? 28.403 -2.236 18.184 1.00 53.91 36 TYR B C 1
ATOM 903 O O . TYR B 1 35 ? 28.997 -1.166 18.324 1.00 52.84 36 TYR B O 1
ATOM 912 N N . GLY B 1 36 ? 28.225 -2.819 17.004 1.00 55.66 37 GLY B N 1
ATOM 913 C CA . GLY B 1 36 ? 28.720 -2.193 15.796 1.00 56.70 37 GLY B CA 1
ATOM 914 C C . GLY B 1 36 ? 28.130 -0.807 15.661 1.00 56.94 37 GLY B C 1
ATOM 915 O O . GLY B 1 36 ? 28.859 0.178 15.536 1.00 57.24 37 GLY B O 1
ATOM 916 N N . SER B 1 37 ? 26.804 -0.733 15.702 1.00 58.86 38 SER B N 1
ATOM 917 C CA . SER B 1 37 ? 26.108 0.536 15.588 1.00 60.10 38 SER B CA 1
ATOM 918 C C . SER B 1 37 ? 26.532 1.492 16.697 1.00 61.78 38 SER B C 1
ATOM 919 O O . SER B 1 37 ? 26.941 2.619 16.429 1.00 62.02 38 SER B O 1
ATOM 922 N N . PHE B 1 38 ? 26.431 1.023 17.937 1.00 58.06 39 PHE B N 1
ATOM 923 C CA . PHE B 1 38 ? 26.775 1.808 19.115 1.00 58.03 39 PHE B CA 1
ATOM 924 C C . PHE B 1 38 ? 28.113 2.517 18.962 1.00 57.03 39 PHE B C 1
ATOM 925 O O . PHE B 1 38 ? 28.207 3.719 19.194 1.00 58.22 39 PHE B O 1
ATOM 933 N N . VAL B 1 39 ? 29.148 1.775 18.585 1.00 55.82 40 VAL B N 1
ATOM 934 C CA . VAL B 1 39 ? 30.471 2.367 18.415 1.00 55.23 40 VAL B CA 1
ATOM 935 C C . VAL B 1 39 ? 30.468 3.385 17.271 1.00 56.06 40 VAL B C 1
ATOM 936 O O . VAL B 1 39 ? 31.189 4.383 17.306 1.00 55.16 40 VAL B O 1
ATOM 940 N N . SER B 1 40 ? 29.649 3.129 16.261 1.00 53.65 41 SER B N 1
ATOM 941 C CA . SER B 1 40 ? 29.538 4.032 15.127 1.00 54.28 41 SER B CA 1
ATOM 942 C C . SER B 1 40 ? 28.892 5.344 15.589 1.00 54.26 41 SER B C 1
ATOM 943 O O . SER B 1 40 ? 29.434 6.431 15.387 1.00 52.60 41 SER B O 1
ATOM 946 N N . GLU B 1 41 ? 27.728 5.221 16.213 1.00 56.73 42 GLU B N 1
ATOM 947 C CA . GLU B 1 41 ? 26.983 6.364 16.718 1.00 58.01 42 GLU B CA 1
ATOM 948 C C . GLU B 1 41 ? 27.822 7.180 17.714 1.00 55.82 42 GLU B C 1
ATOM 949 O O . GLU B 1 41 ? 27.688 8.398 17.806 1.00 55.91 42 GLU B O 1
ATOM 955 N N . TYR B 1 42 ? 28.697 6.503 18.446 1.00 51.58 43 TYR B N 1
ATOM 956 C CA . TYR B 1 42 ? 29.545 7.161 19.431 1.00 51.57 43 TYR B CA 1
ATOM 957 C C . TYR B 1 42 ? 30.702 7.919 18.787 1.00 51.31 43 TYR B C 1
ATOM 958 O O . TYR B 1 42 ? 31.025 9.044 19.187 1.00 51.37 43 TYR B O 1
ATOM 967 N N . ASN B 1 43 ? 31.342 7.286 17.809 1.00 55.94 44 ASN B N 1
ATOM 968 C CA . ASN B 1 43 ? 32.454 7.903 17.101 1.00 56.90 44 ASN B CA 1
ATOM 969 C C . ASN B 1 43 ? 31.970 9.183 16.423 1.00 55.87 44 ASN B C 1
ATOM 970 O O . ASN B 1 43 ? 32.673 10.196 16.405 1.00 55.49 44 ASN B O 1
ATOM 975 N N . ASP B 1 44 ? 30.764 9.129 15.867 1.00 50.49 45 ASP B N 1
ATOM 976 C CA . ASP B 1 44 ? 30.196 10.285 15.194 1.00 51.37 45 ASP B CA 1
ATOM 977 C C . ASP B 1 44 ? 29.897 11.415 16.170 1.00 50.93 45 ASP B C 1
ATOM 978 O O . ASP B 1 44 ? 30.260 12.566 15.925 1.00 49.68 45 ASP B O 1
ATOM 983 N N . LEU B 1 45 ? 29.236 11.083 17.275 1.00 50.12 46 LEU B N 1
ATOM 984 C CA . LEU B 1 45 ? 28.898 12.075 18.286 1.00 49.42 46 LEU B CA 1
ATOM 985 C C . LEU B 1 45 ? 30.180 12.754 18.741 1.00 48.07 46 LEU B C 1
ATOM 986 O O . LEU B 1 45 ? 30.223 13.970 18.908 1.00 49.01 46 LEU B O 1
ATOM 991 N N . THR B 1 46 ? 31.223 11.958 18.932 1.00 45.12 47 THR B N 1
ATOM 992 C CA . THR B 1 46 ? 32.508 12.480 19.347 1.00 46.47 47 THR B CA 1
ATOM 993 C C . THR B 1 46 ? 33.003 13.507 18.335 1.00 48.35 47 THR B C 1
ATOM 994 O O . THR B 1 46 ? 33.460 14.583 18.713 1.00 46.69 47 THR B O 1
ATOM 998 N N . LYS B 1 47 ? 32.909 13.174 17.051 1.00 51.77 48 LYS B N 1
ATOM 999 C CA . LYS B 1 47 ? 33.357 14.093 16.009 1.00 53.45 48 LYS B CA 1
ATOM 1000 C C . LYS B 1 47 ? 32.459 15.322 15.936 1.00 50.47 48 LYS B C 1
ATOM 1001 O O . LYS B 1 47 ? 32.941 16.438 15.773 1.00 49.80 48 LYS B O 1
ATOM 1007 N N . SER B 1 48 ? 31.156 15.110 16.066 1.00 46.84 49 SER B N 1
ATOM 1008 C CA . SER B 1 48 ? 30.205 16.209 16.031 1.00 46.06 49 SER B CA 1
ATOM 1009 C C . SER B 1 48 ? 30.475 17.141 17.221 1.00 47.00 49 SER B C 1
ATOM 1010 O O . SER B 1 48 ? 30.358 18.365 17.116 1.00 45.45 49 SER B O 1
ATOM 1013 N N . HIS B 1 49 ? 30.863 16.549 18.344 1.00 47.26 50 HIS B N 1
ATOM 1014 C CA . HIS B 1 49 ? 31.155 17.299 19.551 1.00 46.67 50 HIS B CA 1
ATOM 1015 C C . HIS B 1 49 ? 32.428 18.131 19.386 1.00 46.78 50 HIS B C 1
ATOM 1016 O O . HIS B 1 49 ? 32.506 19.261 19.868 1.00 47.16 50 HIS B O 1
ATOM 1023 N N . GLU B 1 50 ? 33.421 17.577 18.698 1.00 41.91 51 GLU B N 1
ATOM 1024 C CA . GLU B 1 50 ? 34.680 18.288 18.472 1.00 42.60 51 GLU B CA 1
ATOM 1025 C C . GLU B 1 50 ? 34.467 19.466 17.517 1.00 40.14 51 GLU B C 1
ATOM 1026 O O . GLU B 1 50 ? 35.093 20.514 17.670 1.00 38.54 51 GLU B O 1
ATOM 1032 N N . LYS B 1 51 ? 33.575 19.298 16.546 1.00 39.36 52 LYS B N 1
ATOM 1033 C CA . LYS B 1 51 ? 33.297 20.372 15.615 1.00 40.68 52 LYS B CA 1
ATOM 1034 C C . LYS B 1 51 ? 32.623 21.536 16.367 1.00 39.79 52 LYS B C 1
ATOM 1035 O O . LYS B 1 51 ? 33.006 22.695 16.200 1.00 37.89 52 LYS B O 1
ATOM 1041 N N . LEU B 1 52 ? 31.634 21.221 17.198 1.00 42.59 53 LEU B N 1
ATOM 1042 C CA . LEU B 1 52 ? 30.942 22.240 17.982 1.00 42.60 53 LEU B CA 1
ATOM 1043 C C . LEU B 1 52 ? 31.909 22.954 18.913 1.00 40.08 53 LEU B C 1
ATOM 1044 O O . LEU B 1 52 ? 31.860 24.178 19.048 1.00 39.94 53 LEU B O 1
ATOM 1049 N N . ALA B 1 53 ? 32.779 22.192 19.561 1.00 39.11 54 ALA B N 1
ATOM 1050 C CA . ALA B 1 53 ? 33.759 22.777 20.475 1.00 39.06 54 ALA B CA 1
ATOM 1051 C C . ALA B 1 53 ? 34.646 23.770 19.731 1.00 38.49 54 ALA B C 1
ATOM 1052 O O . ALA B 1 53 ? 34.948 24.844 20.243 1.00 39.16 54 ALA B O 1
ATOM 1054 N N . ALA B 1 54 ? 35.062 23.409 18.520 1.00 37.87 55 ALA B N 1
ATOM 1055 C CA . ALA B 1 54 ? 35.913 24.293 17.731 1.00 39.50 55 ALA B CA 1
ATOM 1056 C C . ALA B 1 54 ? 35.150 25.567 17.346 1.00 37.78 55 ALA B C 1
ATOM 1057 O O . ALA B 1 54 ? 35.676 26.679 17.468 1.00 37.70 55 ALA B O 1
ATOM 1059 N N . GLU B 1 55 ? 33.910 25.400 16.894 1.00 36.05 56 GLU B N 1
ATOM 1060 C CA . GLU B 1 55 ? 33.090 26.541 16.498 1.00 37.30 56 GLU B CA 1
ATOM 1061 C C . GLU B 1 55 ? 32.816 27.445 17.690 1.00 37.87 56 GLU B C 1
ATOM 1062 O O . GLU B 1 55 ? 32.915 28.667 17.582 1.00 35.15 56 GLU B O 1
ATOM 1068 N N . LYS B 1 56 ? 32.485 26.846 18.831 1.00 38.98 57 LYS B N 1
ATOM 1069 C CA . LYS B 1 56 ? 32.224 27.636 20.022 1.00 38.75 57 LYS B CA 1
ATOM 1070 C C . LYS B 1 56 ? 33.450 28.472 20.346 1.00 38.47 57 LYS B C 1
ATOM 1071 O O . LYS B 1 56 ? 33.332 29.635 20.735 1.00 37.20 57 LYS B O 1
ATOM 1077 N N . ASP B 1 57 ? 34.627 27.876 20.191 1.00 41.63 58 ASP B N 1
ATOM 1078 C CA . ASP B 1 57 ? 35.875 28.585 20.468 1.00 42.02 58 ASP B CA 1
ATOM 1079 C C . ASP B 1 57 ? 36.001 29.838 19.596 1.00 40.16 58 ASP B C 1
ATOM 1080 O O . ASP B 1 57 ? 36.256 30.932 20.100 1.00 39.12 58 ASP B O 1
ATOM 1085 N N . ASP B 1 58 ? 35.819 29.679 18.289 1.00 37.39 59 ASP B N 1
ATOM 1086 C CA . ASP B 1 58 ? 35.898 30.820 17.381 1.00 36.71 59 ASP B CA 1
ATOM 1087 C C . ASP B 1 58 ? 34.852 31.874 17.755 1.00 37.84 59 ASP B C 1
ATOM 1088 O O . ASP B 1 58 ? 35.145 33.075 17.753 1.00 37.51 59 ASP B O 1
ATOM 1093 N N . LEU B 1 59 ? 33.637 31.421 18.079 1.00 38.41 60 LEU B N 1
ATOM 1094 C CA . LEU B 1 59 ? 32.563 32.340 18.434 1.00 38.14 60 LEU B CA 1
ATOM 1095 C C . LEU B 1 59 ? 32.875 33.147 19.680 1.00 37.20 60 LEU B C 1
ATOM 1096 O O . LEU B 1 59 ? 32.661 34.354 19.698 1.00 36.94 60 LEU B O 1
ATOM 1101 N N . ILE B 1 60 ? 33.378 32.486 20.716 1.00 39.04 61 ILE B N 1
ATOM 1102 C CA . ILE B 1 60 ? 33.714 33.170 21.963 1.00 41.46 61 ILE B CA 1
ATOM 1103 C C . ILE B 1 60 ? 34.916 34.105 21.808 1.00 40.84 61 ILE B C 1
ATOM 1104 O O . ILE B 1 60 ? 34.917 35.220 22.344 1.00 39.67 61 ILE B O 1
ATOM 1109 N N . VAL B 1 61 ? 35.939 33.662 21.086 1.00 39.23 62 VAL B N 1
ATOM 1110 C CA . VAL B 1 61 ? 37.099 34.517 20.893 1.00 38.51 62 VAL B CA 1
ATOM 1111 C C . VAL B 1 61 ? 36.676 35.796 20.166 1.00 37.71 62 VAL B C 1
ATOM 1112 O O . VAL B 1 61 ? 36.986 36.893 20.615 1.00 38.69 62 VAL B O 1
ATOM 1116 N N . SER B 1 62 ? 35.943 35.676 19.068 1.00 36.71 63 SER B N 1
ATOM 1117 C CA . SER B 1 62 ? 35.553 36.890 18.368 1.00 38.56 63 SER B CA 1
ATOM 1118 C C . SER B 1 62 ? 34.478 37.674 19.139 1.00 36.56 63 SER B C 1
ATOM 1119 O O . SER B 1 62 ? 34.353 38.885 18.973 1.00 36.13 63 SER B O 1
ATOM 1122 N N . ASN B 1 63 ? 33.709 36.998 19.989 1.00 36.72 64 ASN B N 1
ATOM 1123 C CA . ASN B 1 63 ? 32.723 37.712 20.793 1.00 36.69 64 ASN B CA 1
ATOM 1124 C C . ASN B 1 63 ? 33.515 38.707 21.670 1.00 36.58 64 ASN B C 1
ATOM 1125 O O . ASN B 1 63 ? 33.108 39.852 21.848 1.00 37.43 64 ASN B O 1
ATOM 1130 N N . SER B 1 64 ? 34.659 38.269 22.193 1.00 38.78 65 SER B N 1
ATOM 1131 C CA . SER B 1 64 ? 35.501 39.133 23.028 1.00 40.86 65 SER B CA 1
ATOM 1132 C C . SER B 1 64 ? 36.185 40.220 22.207 1.00 41.66 65 SER B C 1
ATOM 1133 O O . SER B 1 64 ? 36.206 41.384 22.601 1.00 40.39 65 SER B O 1
ATOM 1136 N N . LYS B 1 65 ? 36.743 39.828 21.066 1.00 40.48 66 LYS B N 1
ATOM 1137 C CA . LYS B 1 65 ? 37.430 40.763 20.191 1.00 40.23 66 LYS B CA 1
ATOM 1138 C C . LYS B 1 65 ? 36.460 41.852 19.754 1.00 40.43 66 LYS B C 1
ATOM 1139 O O . LYS B 1 65 ? 36.791 43.031 19.799 1.00 41.17 66 LYS B O 1
ATOM 1145 N N . LEU B 1 66 ? 35.257 41.455 19.349 1.00 38.46 67 LEU B N 1
ATOM 1146 C CA . LEU B 1 66 ? 34.241 42.407 18.910 1.00 37.39 67 LEU B CA 1
ATOM 1147 C C . LEU B 1 66 ? 33.828 43.345 20.043 1.00 39.02 67 LEU B C 1
ATOM 1148 O O . LEU B 1 66 ? 33.718 44.563 19.848 1.00 34.90 67 LEU B O 1
ATOM 1153 N N . PHE B 1 67 ? 33.602 42.781 21.227 1.00 41.92 68 PHE B N 1
ATOM 1154 C CA . PHE B 1 67 ? 33.206 43.599 22.365 1.00 43.33 68 PHE B CA 1
ATOM 1155 C C . PHE B 1 67 ? 34.260 44.665 22.621 1.00 43.92 68 PHE B C 1
ATOM 1156 O O . PHE B 1 67 ? 33.943 45.845 22.711 1.00 42.02 68 PHE B O 1
ATOM 1164 N N . ARG B 1 68 ? 35.513 44.236 22.729 1.00 47.32 69 ARG B N 1
ATOM 1165 C CA . ARG B 1 68 ? 36.617 45.152 22.985 1.00 50.85 69 ARG B CA 1
ATOM 1166 C C . ARG B 1 68 ? 36.730 46.230 21.898 1.00 52.07 69 ARG B C 1
ATOM 1167 O O . ARG B 1 68 ? 36.790 47.416 22.201 1.00 53.25 69 ARG B O 1
ATOM 1175 N N . GLN B 1 69 ? 36.738 45.825 20.633 1.00 48.40 70 GLN B N 1
ATOM 1176 C CA . GLN B 1 69 ? 36.848 46.783 19.538 1.00 49.84 70 GLN B CA 1
ATOM 1177 C C . GLN B 1 69 ? 35.798 47.888 19.615 1.00 50.49 70 GLN B C 1
ATOM 1178 O O . GLN B 1 69 ? 36.104 49.061 19.403 1.00 48.75 70 GLN B O 1
ATOM 1184 N N . ILE B 1 70 ? 34.559 47.502 19.904 1.00 51.65 71 ILE B N 1
ATOM 1185 C CA . ILE B 1 70 ? 33.454 48.449 20.004 1.00 52.40 71 ILE B CA 1
ATOM 1186 C C . ILE B 1 70 ? 33.694 49.488 21.105 1.00 53.08 71 ILE B C 1
ATOM 1187 O O . ILE B 1 70 ? 33.262 50.631 20.991 1.00 50.97 71 ILE B O 1
ATOM 1192 N N . GLY B 1 71 ? 34.385 49.081 22.164 1.00 63.64 72 GLY B N 1
ATOM 1193 C CA . GLY B 1 71 ? 34.663 49.988 23.261 1.00 67.02 72 GLY B CA 1
ATOM 1194 C C . GLY B 1 71 ? 35.812 50.946 22.998 1.00 70.44 72 GLY B C 1
ATOM 1195 O O . GLY B 1 71 ? 35.988 51.909 23.742 1.00 71.12 72 GLY B O 1
ATOM 1196 N N . LEU B 1 72 ? 36.598 50.691 21.956 1.00 81.49 73 LEU B N 1
ATOM 1197 C CA . LEU B 1 72 ? 37.722 51.559 21.618 1.00 84.44 73 LEU B CA 1
ATOM 1198 C C . LEU B 1 72 ? 37.207 52.686 20.737 1.00 86.53 73 LEU B C 1
ATOM 1199 O O . LEU B 1 72 ? 37.706 53.811 20.783 1.00 87.01 73 LEU B O 1
ATOM 1204 N N . THR B 1 73 ? 36.191 52.363 19.945 1.00 108.45 74 THR B N 1
ATOM 1205 C CA . THR B 1 73 ? 35.579 53.300 19.011 1.00 110.67 74 THR B CA 1
ATOM 1206 C C . THR B 1 73 ? 34.678 54.350 19.667 1.00 112.04 74 THR B C 1
ATOM 1207 O O . THR B 1 73 ? 34.349 55.365 19.044 1.00 112.68 74 THR B O 1
ATOM 1211 N N . GLU B 1 74 ? 34.296 54.137 20.926 1.00 111.04 75 GLU B N 1
ATOM 1212 C CA . GLU B 1 74 ? 33.368 55.117 21.587 1.00 111.04 75 GLU B CA 1
ATOM 1213 C C . GLU B 1 74 ? 33.445 54.468 22.943 1.00 111.04 75 GLU B C 1
ATOM 1214 O O . GLU B 1 74 ? 34.579 54.205 23.448 1.00 111.04 75 GLU B O 1
ATOM 1216 N N . LYS B 1 75 ? 32.270 54.267 23.527 1.00 124.82 76 LYS B N 1
ATOM 1217 C CA . LYS B 1 75 ? 32.130 53.460 24.762 1.00 124.82 76 LYS B CA 1
ATOM 1218 C C . LYS B 1 75 ? 33.518 53.554 25.280 1.00 124.82 76 LYS B C 1
ATOM 1219 O O . LYS B 1 75 ? 33.741 54.857 25.224 1.00 124.82 76 LYS B O 1
ATOM 1221 N N . PRO C 1 1 ? -2.633 28.767 11.969 1.00 81.31 2 PRO C N 1
ATOM 1222 C CA . PRO C 1 1 ? -3.420 28.519 10.742 1.00 79.73 2 PRO C CA 1
ATOM 1223 C C . PRO C 1 1 ? -4.013 27.117 10.747 1.00 78.67 2 PRO C C 1
ATOM 1224 O O . PRO C 1 1 ? -3.288 26.133 10.902 1.00 78.19 2 PRO C O 1
ATOM 1228 N N . LEU C 1 2 ? -5.333 27.029 10.595 1.00 57.98 3 LEU C N 1
ATOM 1229 C CA . LEU C 1 2 ? -6.015 25.739 10.556 1.00 56.03 3 LEU C CA 1
ATOM 1230 C C . LEU C 1 2 ? -5.351 24.924 9.456 1.00 55.25 3 LEU C C 1
ATOM 1231 O O . LEU C 1 2 ? -4.844 25.489 8.485 1.00 54.11 3 LEU C O 1
ATOM 1236 N N . LYS C 1 3 ? -5.328 23.606 9.609 1.00 60.70 4 LYS C N 1
ATOM 1237 C CA . LYS C 1 3 ? -4.739 22.759 8.580 1.00 61.98 4 LYS C CA 1
ATOM 1238 C C . LYS C 1 3 ? -5.712 22.797 7.408 1.00 61.75 4 LYS C C 1
ATOM 1239 O O . LYS C 1 3 ? -6.912 23.009 7.597 1.00 61.87 4 LYS C O 1
ATOM 1245 N N . PRO C 1 4 ? -5.213 22.605 6.181 1.00 64.45 5 PRO C N 1
ATOM 1246 C CA . PRO C 1 4 ? -6.112 22.625 5.025 1.00 64.00 5 PRO C CA 1
ATOM 1247 C C . PRO C 1 4 ? -7.324 21.699 5.221 1.00 63.62 5 PRO C C 1
ATOM 1248 O O . PRO C 1 4 ? -8.448 22.058 4.875 1.00 61.91 5 PRO C O 1
ATOM 1252 N N . GLU C 1 5 ? -7.085 20.523 5.799 1.00 62.41 6 GLU C N 1
ATOM 1253 C CA . GLU C 1 5 ? -8.140 19.538 6.048 1.00 61.81 6 GLU C CA 1
ATOM 1254 C C . GLU C 1 5 ? -9.169 20.030 7.069 1.00 59.70 6 GLU C C 1
ATOM 1255 O O . GLU C 1 5 ? -10.345 19.667 7.002 1.00 58.41 6 GLU C O 1
ATOM 1261 N N . GLU C 1 6 ? -8.725 20.845 8.021 1.00 54.42 7 GLU C N 1
ATOM 1262 C CA . GLU C 1 6 ? -9.632 21.373 9.037 1.00 53.45 7 GLU C CA 1
ATOM 1263 C C . GLU C 1 6 ? -10.511 22.460 8.423 1.00 50.18 7 GLU C C 1
ATOM 1264 O O . GLU C 1 6 ? -11.712 22.532 8.687 1.00 49.81 7 GLU C O 1
ATOM 1270 N N . HIS C 1 7 ? -9.891 23.308 7.608 1.00 46.37 8 HIS C N 1
ATOM 1271 C CA . HIS C 1 7 ? -10.578 24.400 6.922 1.00 45.34 8 HIS C CA 1
ATOM 1272 C C . HIS C 1 7 ? -11.614 23.789 5.964 1.00 45.03 8 HIS C C 1
ATOM 1273 O O . HIS C 1 7 ? -12.736 24.269 5.844 1.00 43.99 8 HIS C O 1
ATOM 1280 N N . GLU C 1 8 ? -11.209 22.705 5.310 1.00 47.71 9 GLU C N 1
ATOM 1281 C CA . GLU C 1 8 ? -12.044 21.980 4.366 1.00 48.70 9 GLU C CA 1
ATOM 1282 C C . GLU C 1 8 ? -13.299 21.451 5.069 1.00 48.64 9 GLU C C 1
ATOM 1283 O O . GLU C 1 8 ? -14.413 21.537 4.538 1.00 44.30 9 GLU C O 1
ATOM 1289 N N . ASP C 1 9 ? -13.121 20.917 6.273 1.00 51.22 10 ASP C N 1
ATOM 1290 C CA . ASP C 1 9 ? -14.245 20.391 7.040 1.00 51.45 10 ASP C CA 1
ATOM 1291 C C . ASP C 1 9 ? -15.241 21.484 7.419 1.00 49.53 10 ASP C C 1
ATOM 1292 O O . ASP C 1 9 ? -16.449 21.252 7.437 1.00 49.67 10 ASP C O 1
ATOM 1297 N N . ILE C 1 10 ? -14.736 22.676 7.716 1.00 42.31 11 ILE C N 1
ATOM 1298 C CA . ILE C 1 10 ? -15.606 23.788 8.070 1.00 41.68 11 ILE C CA 1
ATOM 1299 C C . ILE C 1 10 ? -16.407 24.258 6.852 1.00 42.07 11 ILE C C 1
ATOM 1300 O O . ILE C 1 10 ? -17.592 24.579 6.967 1.00 40.05 11 ILE C O 1
ATOM 1305 N N . LEU C 1 11 ? -15.762 24.297 5.687 1.00 45.00 12 LEU C N 1
ATOM 1306 C CA . LEU C 1 11 ? -16.445 24.725 4.468 1.00 45.39 12 LEU C CA 1
ATOM 1307 C C . LEU C 1 11 ? -17.587 23.769 4.123 1.00 45.18 12 LEU C C 1
ATOM 1308 O O . LEU C 1 11 ? -18.703 24.205 3.838 1.00 45.17 12 LEU C O 1
ATOM 1313 N N . ASN C 1 12 ? -17.301 22.470 4.136 1.00 47.18 13 ASN C N 1
ATOM 1314 C CA . ASN C 1 12 ? -18.317 21.472 3.838 1.00 46.95 13 ASN C CA 1
ATOM 1315 C C . ASN C 1 12 ? -19.473 21.594 4.811 1.00 47.08 13 ASN C C 1
ATOM 1316 O O . ASN C 1 12 ? -20.624 21.347 4.453 1.00 46.09 13 ASN C O 1
ATOM 1321 N N . LYS C 1 13 ? -19.178 21.984 6.043 1.00 48.00 14 LYS C N 1
ATOM 1322 C CA . LYS C 1 13 ? -20.237 22.135 7.025 1.00 48.46 14 LYS C CA 1
ATOM 1323 C C . LYS C 1 13 ? -21.102 23.348 6.676 1.00 47.10 14 LYS C C 1
ATOM 1324 O O . LYS C 1 13 ? -22.326 23.293 6.781 1.00 47.12 14 LYS C O 1
ATOM 1330 N N . LEU C 1 14 ? -20.465 24.434 6.247 1.00 42.56 15 LEU C N 1
ATOM 1331 C CA . LEU C 1 14 ? -21.177 25.661 5.893 1.00 41.85 15 LEU C CA 1
ATOM 1332 C C . LEU C 1 14 ? -21.963 25.608 4.573 1.00 41.51 15 LEU C C 1
ATOM 1333 O O . LEU C 1 14 ? -22.761 26.506 4.295 1.00 40.59 15 LEU C O 1
ATOM 1338 N N . LEU C 1 15 ? -21.728 24.581 3.757 1.00 39.71 16 LEU C N 1
ATOM 1339 C CA . LEU C 1 15 ? -22.439 24.431 2.482 1.00 42.09 16 LEU C CA 1
ATOM 1340 C C . LEU C 1 15 ? -23.896 24.015 2.737 1.00 44.94 16 LEU C C 1
ATOM 1341 O O . LEU C 1 15 ? -24.801 24.354 1.973 1.00 42.28 16 LEU C O 1
ATOM 1346 N N . ASP C 1 16 ? -24.098 23.273 3.823 1.00 46.93 17 ASP C N 1
ATOM 1347 C CA . ASP C 1 16 ? -25.410 22.761 4.205 1.00 50.34 17 ASP C CA 1
ATOM 1348 C C . ASP C 1 16 ? -26.447 23.834 4.540 1.00 50.87 17 ASP C C 1
ATOM 1349 O O . ASP C 1 16 ? -26.314 24.553 5.521 1.00 50.49 17 ASP C O 1
ATOM 1354 N N . PRO C 1 17 ? -27.512 23.927 3.725 1.00 59.03 18 PRO C N 1
ATOM 1355 C CA . PRO C 1 17 ? -28.614 24.888 3.870 1.00 60.59 18 PRO C CA 1
ATOM 1356 C C . PRO C 1 17 ? -29.394 24.708 5.175 1.00 61.61 18 PRO C C 1
ATOM 1357 O O . PRO C 1 17 ? -29.923 25.670 5.734 1.00 61.10 18 PRO C O 1
ATOM 1361 N N . GLU C 1 18 ? -29.462 23.468 5.648 1.00 59.54 19 GLU C N 1
ATOM 1362 C CA . GLU C 1 18 ? -30.195 23.155 6.865 1.00 60.92 19 GLU C CA 1
ATOM 1363 C C . GLU C 1 18 ? -29.369 23.299 8.133 1.00 60.45 19 GLU C C 1
ATOM 1364 O O . GLU C 1 18 ? -29.844 22.966 9.221 1.00 60.66 19 GLU C O 1
ATOM 1370 N N . LEU C 1 19 ? -28.137 23.790 8.006 1.00 56.58 20 LEU C N 1
ATOM 1371 C CA . LEU C 1 19 ? -27.287 23.961 9.179 1.00 54.70 20 LEU C CA 1
ATOM 1372 C C . LEU C 1 19 ? -27.918 24.959 10.156 1.00 54.33 20 LEU C C 1
ATOM 1373 O O . LEU C 1 19 ? -28.315 26.064 9.772 1.00 53.12 20 LEU C O 1
ATOM 1378 N N . ALA C 1 20 ? -28.018 24.548 11.417 1.00 54.37 21 ALA C N 1
ATOM 1379 C CA . ALA C 1 20 ? -28.582 25.385 12.468 1.00 53.49 21 ALA C CA 1
ATOM 1380 C C . ALA C 1 20 ? -27.860 26.726 12.467 1.00 52.55 21 ALA C C 1
ATOM 1381 O O . ALA C 1 20 ? -26.642 26.776 12.290 1.00 53.13 21 ALA C O 1
ATOM 1383 N N . GLN C 1 21 ? -28.596 27.808 12.680 1.00 48.68 22 GLN C N 1
ATOM 1384 C CA . GLN C 1 21 ? -27.982 29.128 12.665 1.00 49.70 22 GLN C CA 1
ATOM 1385 C C . GLN C 1 21 ? -26.840 29.281 13.668 1.00 50.62 22 GLN C C 1
ATOM 1386 O O . GLN C 1 21 ? -25.816 29.879 13.347 1.00 50.45 22 GLN C O 1
ATOM 1392 N N . SER C 1 22 ? -26.992 28.737 14.872 1.00 48.63 23 SER C N 1
ATOM 1393 C CA . SER C 1 22 ? -25.933 28.868 15.868 1.00 49.46 23 SER C CA 1
ATOM 1394 C C . SER C 1 22 ? -24.658 28.194 15.375 1.00 50.63 23 SER C C 1
ATOM 1395 O O . SER C 1 22 ? -23.562 28.730 15.549 1.00 49.41 23 SER C O 1
ATOM 1398 N N . GLU C 1 23 ? -24.799 27.021 14.763 1.00 48.48 24 GLU C N 1
ATOM 1399 C CA . GLU C 1 23 ? -23.643 26.300 14.240 1.00 52.03 24 GLU C CA 1
ATOM 1400 C C . GLU C 1 23 ? -23.030 27.061 13.069 1.00 52.66 24 GLU C C 1
ATOM 1401 O O . GLU C 1 23 ? -21.817 27.017 12.855 1.00 55.86 24 GLU C O 1
ATOM 1407 N N . ARG C 1 24 ? -23.879 27.752 12.316 1.00 56.62 25 ARG C N 1
ATOM 1408 C CA . ARG C 1 24 ? -23.432 28.548 11.184 1.00 56.13 25 ARG C CA 1
ATOM 1409 C C . ARG C 1 24 ? -22.524 29.646 11.723 1.00 53.90 25 ARG C C 1
ATOM 1410 O O . ARG C 1 24 ? -21.350 29.731 11.364 1.00 53.86 25 ARG C O 1
ATOM 1418 N N . THR C 1 25 ? -23.073 30.481 12.593 1.00 53.95 26 THR C N 1
ATOM 1419 C CA . THR C 1 25 ? -22.299 31.568 13.171 1.00 53.68 26 THR C CA 1
ATOM 1420 C C . THR C 1 25 ? -21.029 31.042 13.864 1.00 52.63 26 THR C C 1
ATOM 1421 O O . THR C 1 25 ? -19.984 31.694 13.840 1.00 52.35 26 THR C O 1
ATOM 1425 N N . GLU C 1 26 ? -21.109 29.855 14.458 1.00 49.52 27 GLU C N 1
ATOM 1426 C CA . GLU C 1 26 ? -19.952 29.272 15.135 1.00 49.36 27 GLU C CA 1
ATOM 1427 C C . GLU C 1 26 ? -18.845 28.961 14.122 1.00 46.99 27 GLU C C 1
ATOM 1428 O O . GLU C 1 26 ? -17.668 29.259 14.349 1.00 46.13 27 GLU C O 1
ATOM 1434 N N . ALA C 1 27 ? -19.232 28.364 12.999 1.00 46.45 28 ALA C N 1
ATOM 1435 C CA . ALA C 1 27 ? -18.278 28.019 11.948 1.00 44.76 28 ALA C CA 1
ATOM 1436 C C . ALA C 1 27 ? -17.631 29.281 11.379 1.00 43.33 28 ALA C C 1
ATOM 1437 O O . ALA C 1 27 ? -16.410 29.341 11.208 1.00 42.81 28 ALA C O 1
ATOM 1439 N N . LEU C 1 28 ? -18.446 30.290 11.093 1.00 46.38 29 LEU C N 1
ATOM 1440 C CA . LEU C 1 28 ? -17.923 31.532 10.546 1.00 47.93 29 LEU C CA 1
ATOM 1441 C C . LEU C 1 28 ? -16.926 32.160 11.506 1.00 48.64 29 LEU C C 1
ATOM 1442 O O . LEU C 1 28 ? -15.919 32.719 11.075 1.00 48.43 29 LEU C O 1
ATOM 1447 N N . GLN C 1 29 ? -17.203 32.063 12.804 1.00 45.80 30 GLN C N 1
ATOM 1448 C CA . GLN C 1 29 ? -16.298 32.605 13.814 1.00 45.15 30 GLN C CA 1
ATOM 1449 C C . GLN C 1 29 ? -14.938 31.911 13.713 1.00 43.97 30 GLN C C 1
ATOM 1450 O O . GLN C 1 29 ? -13.910 32.567 13.755 1.00 44.19 30 GLN C O 1
ATOM 1456 N N . GLN C 1 30 ? -14.939 30.585 13.599 1.00 45.95 31 GLN C N 1
ATOM 1457 C CA . GLN C 1 30 ? -13.692 29.838 13.484 1.00 47.58 31 GLN C CA 1
ATOM 1458 C C . GLN C 1 30 ? -12.867 30.356 12.306 1.00 48.12 31 GLN C C 1
ATOM 1459 O O . GLN C 1 30 ? -11.660 30.587 12.442 1.00 47.88 31 GLN C O 1
ATOM 1465 N N . LEU C 1 31 ? -13.509 30.549 11.155 1.00 47.01 32 LEU C N 1
ATOM 1466 C CA . LEU C 1 31 ? -12.792 31.049 9.985 1.00 46.58 32 LEU C CA 1
ATOM 1467 C C . LEU C 1 31 ? -12.286 32.459 10.218 1.00 46.20 32 LEU C C 1
ATOM 1468 O O . LEU C 1 31 ? -11.156 32.779 9.851 1.00 45.52 32 LEU C O 1
ATOM 1473 N N . ARG C 1 32 ? -13.115 33.304 10.824 1.00 44.51 33 ARG C N 1
ATOM 1474 C CA . ARG C 1 32 ? -12.715 34.686 11.072 1.00 46.34 33 ARG C CA 1
ATOM 1475 C C . ARG C 1 32 ? -11.517 34.796 12.017 1.00 47.29 33 ARG C C 1
ATOM 1476 O O . ARG C 1 32 ? -10.578 35.551 11.755 1.00 47.62 33 ARG C O 1
ATOM 1484 N N . VAL C 1 33 ? -11.553 34.047 13.113 1.00 51.08 34 VAL C N 1
ATOM 1485 C CA . VAL C 1 33 ? -10.462 34.068 14.079 1.00 53.42 34 VAL C CA 1
ATOM 1486 C C . VAL C 1 33 ? -9.210 33.550 13.389 1.00 53.83 34 VAL C C 1
ATOM 1487 O O . VAL C 1 33 ? -8.151 34.175 13.444 1.00 54.26 34 VAL C O 1
ATOM 1491 N N . ASN C 1 34 ? -9.346 32.408 12.725 1.00 50.49 35 ASN C N 1
ATOM 1492 C CA . ASN C 1 34 ? -8.231 31.807 12.019 1.00 49.87 35 ASN C CA 1
ATOM 1493 C C . ASN C 1 34 ? -7.602 32.738 10.996 1.00 49.14 35 ASN C C 1
ATOM 1494 O O . ASN C 1 34 ? -6.382 32.846 10.921 1.00 48.92 35 ASN C O 1
ATOM 1499 N N . TYR C 1 35 ? -8.429 33.424 10.218 1.00 50.76 36 TYR C N 1
ATOM 1500 C CA . TYR C 1 35 ? -7.904 34.314 9.195 1.00 50.50 36 TYR C CA 1
ATOM 1501 C C . TYR C 1 35 ? -7.170 35.525 9.753 1.00 51.01 36 TYR C C 1
ATOM 1502 O O . TYR C 1 35 ? -6.211 36.001 9.148 1.00 51.23 36 TYR C O 1
ATOM 1511 N N . GLY C 1 36 ? -7.624 36.034 10.894 1.00 50.93 37 GLY C N 1
ATOM 1512 C CA . GLY C 1 36 ? -6.962 37.181 11.497 1.00 51.46 37 GLY C CA 1
ATOM 1513 C C . GLY C 1 36 ? -5.562 36.797 11.960 1.00 52.34 37 GLY C C 1
ATOM 1514 O O . GLY C 1 36 ? -4.589 37.497 11.685 1.00 52.48 37 GLY C O 1
ATOM 1515 N N . SER C 1 37 ? -5.461 35.670 12.657 1.00 53.48 38 SER C N 1
ATOM 1516 C CA . SER C 1 37 ? -4.178 35.178 13.147 1.00 55.45 38 SER C CA 1
ATOM 1517 C C . SER C 1 37 ? -3.240 34.905 11.977 1.00 56.11 38 SER C C 1
ATOM 1518 O O . SER C 1 37 ? -2.094 35.355 11.965 1.00 55.53 38 SER C O 1
ATOM 1521 N N . PHE C 1 38 ? -3.745 34.168 10.993 1.00 58.29 39 PHE C N 1
ATOM 1522 C CA . PHE C 1 38 ? -2.979 33.812 9.808 1.00 57.70 39 PHE C CA 1
ATOM 1523 C C . PHE C 1 38 ? -2.413 35.037 9.087 1.00 56.59 39 PHE C C 1
ATOM 1524 O O . PHE C 1 38 ? -1.234 35.065 8.741 1.00 56.61 39 PHE C O 1
ATOM 1532 N N . VAL C 1 39 ? -3.242 36.048 8.857 1.00 51.24 40 VAL C N 1
ATOM 1533 C CA . VAL C 1 39 ? -2.766 37.245 8.175 1.00 50.74 40 VAL C CA 1
ATOM 1534 C C . VAL C 1 39 ? -1.697 37.963 9.001 1.00 52.77 40 VAL C C 1
ATOM 1535 O O . VAL C 1 39 ? -0.709 38.467 8.459 1.00 51.42 40 VAL C O 1
ATOM 1539 N N . SER C 1 40 ? -1.900 38.011 10.312 1.00 52.78 41 SER C N 1
ATOM 1540 C CA . SER C 1 40 ? -0.951 38.665 11.201 1.00 54.29 41 SER C CA 1
ATOM 1541 C C . SER C 1 40 ? 0.378 37.914 11.157 1.00 54.41 41 SER C C 1
ATOM 1542 O O . SER C 1 40 ? 1.437 38.498 10.927 1.00 52.66 41 SER C O 1
ATOM 1545 N N . GLU C 1 41 ? 0.297 36.611 11.378 1.00 53.23 42 GLU C N 1
ATOM 1546 C CA . GLU C 1 41 ? 1.454 35.741 11.371 1.00 54.50 42 GLU C CA 1
ATOM 1547 C C . GLU C 1 41 ? 2.224 35.872 10.060 1.00 54.10 42 GLU C C 1
ATOM 1548 O O . GLU C 1 41 ? 3.450 35.929 10.057 1.00 54.41 42 GLU C O 1
ATOM 1554 N N . TYR C 1 42 ? 1.499 35.935 8.948 1.00 60.03 43 TYR C N 1
ATOM 1555 C CA . TYR C 1 42 ? 2.120 36.054 7.636 1.00 59.02 43 TYR C CA 1
ATOM 1556 C C . TYR C 1 42 ? 2.849 37.377 7.485 1.00 58.69 43 TYR C C 1
ATOM 1557 O O . TYR C 1 42 ? 3.932 37.437 6.900 1.00 59.29 43 TYR C O 1
ATOM 1566 N N . ASN C 1 43 ? 2.246 38.443 7.993 1.00 55.40 44 ASN C N 1
ATOM 1567 C CA . ASN C 1 43 ? 2.861 39.758 7.902 1.00 56.01 44 ASN C CA 1
ATOM 1568 C C . ASN C 1 43 ? 4.140 39.829 8.742 1.00 55.29 44 ASN C C 1
ATOM 1569 O O . ASN C 1 43 ? 5.136 40.396 8.298 1.00 53.88 44 ASN C O 1
ATOM 1574 N N . ASP C 1 44 ? 4.115 39.247 9.940 1.00 51.66 45 ASP C N 1
ATOM 1575 C CA . ASP C 1 44 ? 5.295 39.243 10.801 1.00 52.47 45 ASP C CA 1
ATOM 1576 C C . ASP C 1 44 ? 6.424 38.523 10.079 1.00 52.15 45 ASP C C 1
ATOM 1577 O O . ASP C 1 44 ? 7.550 39.018 10.015 1.00 51.77 45 ASP C O 1
ATOM 1582 N N . LEU C 1 45 ? 6.102 37.353 9.531 1.00 51.98 46 LEU C N 1
ATOM 1583 C CA . LEU C 1 45 ? 7.071 36.543 8.809 1.00 52.34 46 LEU C CA 1
ATOM 1584 C C . LEU C 1 45 ? 7.678 37.307 7.639 1.00 51.65 46 LEU C C 1
ATOM 1585 O O . LEU C 1 45 ? 8.869 37.187 7.365 1.00 50.47 46 LEU C O 1
ATOM 1590 N N . THR C 1 46 ? 6.866 38.097 6.950 1.00 51.29 47 THR C N 1
ATOM 1591 C CA . THR C 1 46 ? 7.384 38.855 5.827 1.00 52.32 47 THR C CA 1
ATOM 1592 C C . THR C 1 46 ? 8.368 39.925 6.292 1.00 53.75 47 THR C C 1
ATOM 1593 O O . THR C 1 46 ? 9.387 40.149 5.641 1.00 54.00 47 THR C O 1
ATOM 1597 N N . LYS C 1 47 ? 8.071 40.577 7.414 1.00 56.12 48 LYS C N 1
ATOM 1598 C CA . LYS C 1 47 ? 8.959 41.611 7.953 1.00 57.70 48 LYS C CA 1
ATOM 1599 C C . LYS C 1 47 ? 10.256 40.939 8.397 1.00 57.47 48 LYS C C 1
ATOM 1600 O O . LYS C 1 47 ? 11.359 41.418 8.129 1.00 57.51 48 LYS C O 1
ATOM 1606 N N . SER C 1 48 ? 10.098 39.826 9.098 1.00 52.62 49 SER C N 1
ATOM 1607 C CA . SER C 1 48 ? 11.214 39.052 9.599 1.00 51.82 49 SER C CA 1
ATOM 1608 C C . SER C 1 48 ? 12.117 38.601 8.451 1.00 52.26 49 SER C C 1
ATOM 1609 O O . SER C 1 48 ? 13.338 38.779 8.503 1.00 52.02 49 SER C O 1
ATOM 1612 N N . HIS C 1 49 ? 11.518 38.037 7.410 1.00 51.28 50 HIS C N 1
ATOM 1613 C CA . HIS C 1 49 ? 12.275 37.554 6.258 1.00 52.31 50 HIS C CA 1
ATOM 1614 C C . HIS C 1 49 ? 13.058 38.654 5.532 1.00 53.64 50 HIS C C 1
ATOM 1615 O O . HIS C 1 49 ? 14.138 38.400 4.993 1.00 52.63 50 HIS C O 1
ATOM 1622 N N . GLU C 1 50 ? 12.520 39.871 5.517 1.00 53.20 51 GLU C N 1
ATOM 1623 C CA . GLU C 1 50 ? 13.199 40.984 4.855 1.00 55.02 51 GLU C CA 1
ATOM 1624 C C . GLU C 1 50 ? 14.398 41.414 5.692 1.00 53.50 51 GLU C C 1
ATOM 1625 O O . GLU C 1 50 ? 15.465 41.732 5.164 1.00 52.00 51 GLU C O 1
ATOM 1631 N N . LYS C 1 51 ? 14.207 41.420 7.004 1.00 51.14 52 LYS C N 1
ATOM 1632 C CA . LYS C 1 51 ? 15.259 41.797 7.930 1.00 50.46 52 LYS C CA 1
ATOM 1633 C C . LYS C 1 51 ? 16.389 40.769 7.820 1.00 49.17 52 LYS C C 1
ATOM 1634 O O . LYS C 1 51 ? 17.552 41.143 7.697 1.00 48.41 52 LYS C O 1
ATOM 1640 N N . LEU C 1 52 ? 16.043 39.479 7.841 1.00 52.13 53 LEU C N 1
ATOM 1641 C CA . LEU C 1 52 ? 17.039 38.410 7.733 1.00 50.33 53 LEU C CA 1
ATOM 1642 C C . LEU C 1 52 ? 17.830 38.503 6.433 1.00 49.76 53 LEU C C 1
ATOM 1643 O O . LEU C 1 52 ? 19.056 38.403 6.437 1.00 48.17 53 LEU C O 1
ATOM 1648 N N . ALA C 1 53 ? 17.117 38.682 5.323 1.00 47.42 54 ALA C N 1
ATOM 1649 C CA . ALA C 1 53 ? 17.740 38.769 4.006 1.00 47.76 54 ALA C CA 1
ATOM 1650 C C . ALA C 1 53 ? 18.763 39.893 3.940 1.00 47.50 54 ALA C C 1
ATOM 1651 O O . ALA C 1 53 ? 19.785 39.773 3.268 1.00 48.10 54 ALA C O 1
ATOM 1653 N N . ALA C 1 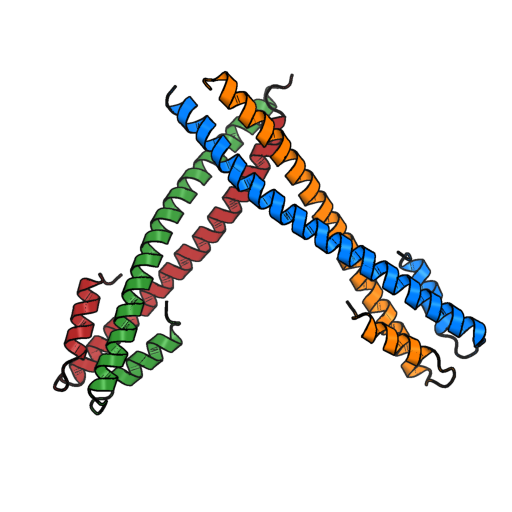54 ? 18.490 40.987 4.639 1.00 49.55 55 ALA C N 1
ATOM 1654 C CA . ALA C 1 54 ? 19.414 42.110 4.636 1.00 49.06 55 ALA C CA 1
ATOM 1655 C C . ALA C 1 54 ? 20.648 41.775 5.467 1.00 48.52 55 ALA C C 1
ATOM 1656 O O . ALA C 1 54 ? 21.762 42.126 5.089 1.00 48.97 55 ALA C O 1
ATOM 1658 N N . GLU C 1 55 ? 20.456 41.090 6.593 1.00 45.60 56 GLU C N 1
ATOM 1659 C CA . GLU C 1 55 ? 21.592 40.726 7.433 1.00 45.11 56 GLU C CA 1
ATOM 1660 C C . GLU C 1 55 ? 22.461 39.718 6.697 1.00 44.14 56 GLU C C 1
ATOM 1661 O O . GLU C 1 55 ? 23.688 39.772 6.777 1.00 41.84 56 GLU C O 1
ATOM 1667 N N . LYS C 1 56 ? 21.832 38.796 5.977 1.00 45.28 57 LYS C N 1
ATOM 1668 C CA . LYS C 1 56 ? 22.609 37.814 5.244 1.00 48.20 57 LYS C CA 1
ATOM 1669 C C . LYS C 1 56 ? 23.523 38.487 4.221 1.00 49.41 57 LYS C C 1
ATOM 1670 O O . LYS C 1 56 ? 24.727 38.208 4.175 1.00 49.19 57 LYS C O 1
ATOM 1676 N N . ASP C 1 57 ? 22.961 39.378 3.404 1.00 49.27 58 ASP C N 1
ATOM 1677 C CA . ASP C 1 57 ? 23.766 40.031 2.379 1.00 49.48 58 ASP C CA 1
ATOM 1678 C C . ASP C 1 57 ? 24.948 40.756 3.011 1.00 47.73 58 ASP C C 1
ATOM 1679 O O . ASP C 1 57 ? 26.047 40.755 2.463 1.00 45.87 58 ASP C O 1
ATOM 1684 N N . ASP C 1 58 ? 24.718 41.364 4.170 1.00 42.70 59 ASP C N 1
ATOM 1685 C CA . ASP C 1 58 ? 25.779 42.068 4.882 1.00 43.59 59 ASP C CA 1
ATOM 1686 C C . ASP C 1 58 ? 26.873 41.080 5.267 1.00 41.89 59 ASP C C 1
ATOM 1687 O O . ASP C 1 58 ? 28.057 41.329 5.038 1.00 42.45 59 ASP C O 1
ATOM 1692 N N . LEU C 1 59 ? 26.461 39.957 5.851 1.00 39.64 60 LEU C N 1
ATOM 1693 C CA . LEU C 1 59 ? 27.394 38.938 6.290 1.00 37.79 60 LEU C CA 1
ATOM 1694 C C . LEU C 1 59 ? 28.235 38.394 5.130 1.00 36.92 60 LEU C C 1
ATOM 1695 O O . LEU C 1 59 ? 29.400 38.050 5.316 1.00 33.87 60 LEU C O 1
ATOM 1700 N N . ILE C 1 60 ? 27.654 38.325 3.937 1.00 44.20 61 ILE C N 1
ATOM 1701 C CA . ILE C 1 60 ? 28.402 37.856 2.784 1.00 44.93 61 ILE C CA 1
ATOM 1702 C C . ILE C 1 60 ? 29.452 38.906 2.400 1.00 45.40 61 ILE C C 1
ATOM 1703 O O . ILE C 1 60 ? 30.597 38.556 2.107 1.00 46.22 61 ILE C O 1
ATOM 1708 N N . VAL C 1 61 ? 29.071 40.186 2.417 1.00 44.85 62 VAL C N 1
ATOM 1709 C CA . VAL C 1 61 ? 30.020 41.255 2.091 1.00 44.33 62 VAL C CA 1
ATOM 1710 C C . VAL C 1 61 ? 31.164 41.195 3.103 1.00 44.89 62 VAL C C 1
ATOM 1711 O O . VAL C 1 61 ? 32.340 41.285 2.749 1.00 44.87 62 VAL C O 1
ATOM 1715 N N . SER C 1 62 ? 30.800 41.029 4.367 1.00 43.45 63 SER C N 1
ATOM 1716 C CA . SER C 1 62 ? 31.769 40.935 5.445 1.00 42.76 63 SER C CA 1
ATOM 1717 C C . SER C 1 62 ? 32.657 39.677 5.291 1.00 39.54 63 SER C C 1
ATOM 1718 O O . SER C 1 62 ? 33.868 39.732 5.512 1.00 39.08 63 SER C O 1
ATOM 1721 N N . ASN C 1 63 ? 32.059 38.554 4.901 1.00 38.29 64 ASN C N 1
ATOM 1722 C CA . ASN C 1 63 ? 32.820 37.316 4.702 1.00 39.24 64 ASN C CA 1
ATOM 1723 C C . ASN C 1 63 ? 33.845 37.585 3.578 1.00 40.09 64 ASN C C 1
ATOM 1724 O O . ASN C 1 63 ? 35.008 37.191 3.659 1.00 38.64 64 ASN C O 1
ATOM 1729 N N . SER C 1 64 ? 33.414 38.301 2.549 1.00 41.81 65 SER C N 1
ATOM 1730 C CA . SER C 1 64 ? 34.285 38.627 1.431 1.00 44.28 65 SER C CA 1
ATOM 1731 C C . SER C 1 64 ? 35.459 39.524 1.838 1.00 43.59 65 SER C C 1
ATOM 1732 O O . SER C 1 64 ? 36.605 39.236 1.516 1.00 42.73 65 SER C O 1
ATOM 1735 N N . LYS C 1 65 ? 35.173 40.607 2.549 1.00 41.19 66 LYS C N 1
ATOM 1736 C CA . LYS C 1 65 ? 36.222 41.525 2.971 1.00 42.76 66 LYS C CA 1
ATOM 1737 C C . LYS C 1 65 ? 37.208 40.862 3.939 1.00 42.31 66 LYS C C 1
ATOM 1738 O O . LYS C 1 65 ? 38.422 41.003 3.796 1.00 39.43 66 LYS C O 1
ATOM 1744 N N . LEU C 1 66 ? 36.685 40.133 4.917 1.00 43.62 67 LEU C N 1
ATOM 1745 C CA . LEU C 1 66 ? 37.524 39.448 5.899 1.00 43.86 67 LEU C CA 1
ATOM 1746 C C . LEU C 1 66 ? 38.491 38.470 5.228 1.00 43.50 67 LEU C C 1
ATOM 1747 O O . LEU C 1 66 ? 39.689 38.457 5.525 1.00 43.14 67 LEU C O 1
ATOM 1752 N N . PHE C 1 67 ? 37.964 37.652 4.323 1.00 36.48 68 PHE C N 1
ATOM 1753 C CA . PHE C 1 67 ? 38.786 36.674 3.630 1.00 37.16 68 PHE C CA 1
ATOM 1754 C C . PHE C 1 67 ? 39.880 37.379 2.835 1.00 38.45 68 PHE C C 1
ATOM 1755 O O . PHE C 1 67 ? 41.055 37.029 2.937 1.00 37.49 68 PHE C O 1
ATOM 1763 N N . ARG C 1 68 ? 39.490 38.370 2.042 1.00 45.06 69 ARG C N 1
ATOM 1764 C CA . ARG C 1 68 ? 40.460 39.104 1.237 1.00 48.37 69 ARG C CA 1
ATOM 1765 C C . ARG C 1 68 ? 41.551 39.726 2.104 1.00 48.60 69 ARG C C 1
ATOM 1766 O O . ARG C 1 68 ? 42.735 39.614 1.801 1.00 48.35 69 ARG C O 1
ATOM 1774 N N . GLN C 1 69 ? 41.143 40.365 3.194 1.00 45.94 70 GLN C N 1
ATOM 1775 C CA . GLN C 1 69 ? 42.078 41.026 4.090 1.00 48.14 70 GLN C CA 1
ATOM 1776 C C . GLN C 1 69 ? 43.132 40.065 4.626 1.00 48.72 70 GLN C C 1
ATOM 1777 O O . GLN C 1 69 ? 44.321 40.378 4.637 1.00 49.91 70 GLN C O 1
ATOM 1783 N N . ILE C 1 70 ? 42.695 38.894 5.074 1.00 48.73 71 ILE C N 1
ATOM 1784 C CA . ILE C 1 70 ? 43.616 37.897 5.600 1.00 48.59 71 ILE C CA 1
ATOM 1785 C C . ILE C 1 70 ? 44.641 37.503 4.539 1.00 49.62 71 ILE C C 1
ATOM 1786 O O . ILE C 1 70 ? 45.778 37.150 4.866 1.00 47.85 71 ILE C O 1
ATOM 1791 N N . GLY C 1 71 ? 44.232 37.584 3.273 1.00 50.91 72 GLY C N 1
ATOM 1792 C CA . GLY C 1 71 ? 45.105 37.222 2.168 1.00 53.30 72 GLY C CA 1
ATOM 1793 C C . GLY C 1 71 ? 46.227 38.201 1.860 1.00 55.64 72 GLY C C 1
ATOM 1794 O O . GLY C 1 71 ? 47.163 37.867 1.140 1.00 55.86 72 GLY C O 1
ATOM 1795 N N . LEU C 1 72 ? 46.137 39.412 2.394 1.00 73.74 73 LEU C N 1
ATOM 1796 C CA . LEU C 1 72 ? 47.170 40.409 2.162 1.00 76.79 73 LEU C CA 1
ATOM 1797 C C . LEU C 1 72 ? 48.325 40.170 3.134 1.00 79.89 73 LEU C C 1
ATOM 1798 O O . LEU C 1 72 ? 49.463 40.557 2.865 1.00 80.76 73 LEU C O 1
ATOM 1803 N N . THR C 1 73 ? 48.019 39.521 4.257 1.00 113.76 74 THR C N 1
ATOM 1804 C CA . THR C 1 73 ? 49.007 39.214 5.293 1.00 116.09 74 THR C CA 1
ATOM 1805 C C . THR C 1 73 ? 49.698 37.874 5.047 1.00 118.06 74 THR C C 1
ATOM 1806 O O . THR C 1 73 ? 50.900 37.886 4.703 1.00 119.76 74 THR C O 1
ATOM 1810 N N . PRO D 1 1 ? -3.545 36.463 0.248 1.00 87.58 2 PRO D N 1
ATOM 1811 C CA . PRO D 1 1 ? -4.071 37.123 -0.973 1.00 86.60 2 PRO D CA 1
ATOM 1812 C C . PRO D 1 1 ? -5.283 38.011 -0.683 1.00 84.08 2 PRO D C 1
ATOM 1813 O O . PRO D 1 1 ? -5.204 39.231 -0.829 1.00 84.87 2 PRO D O 1
ATOM 1817 N N . LEU D 1 2 ? -6.400 37.409 -0.279 1.00 55.97 3 LEU D N 1
ATOM 1818 C CA . LEU D 1 2 ? -7.597 38.190 0.038 1.00 52.41 3 LEU D CA 1
ATOM 1819 C C . LEU D 1 2 ? -7.357 39.080 1.260 1.00 51.66 3 LEU D C 1
ATOM 1820 O O . LEU D 1 2 ? -6.882 38.615 2.304 1.00 48.69 3 LEU D O 1
ATOM 1825 N N . LYS D 1 3 ? -7.679 40.360 1.127 1.00 61.50 4 LYS D N 1
ATOM 1826 C CA . LYS D 1 3 ? -7.522 41.284 2.239 1.00 62.59 4 LYS D CA 1
ATOM 1827 C C . LYS D 1 3 ? -8.559 40.881 3.286 1.00 62.75 4 LYS D C 1
ATOM 1828 O O . LYS D 1 3 ? -9.666 40.450 2.943 1.00 62.66 4 LYS D O 1
ATOM 1834 N N . PRO D 1 4 ? -8.211 41.003 4.577 1.00 64.34 5 PRO D N 1
ATOM 1835 C CA . PRO D 1 4 ? -9.110 40.648 5.681 1.00 64.38 5 PRO D CA 1
ATOM 1836 C C . PRO D 1 4 ? -10.529 41.185 5.488 1.00 63.69 5 PRO D C 1
ATOM 1837 O O . PRO D 1 4 ? -11.510 40.529 5.849 1.00 63.44 5 PRO D O 1
ATOM 1841 N N . GLU D 1 5 ? -10.619 42.381 4.916 1.00 56.57 6 GLU D N 1
ATOM 1842 C CA . GLU D 1 5 ? -11.892 43.041 4.666 1.00 58.06 6 GLU D CA 1
ATOM 1843 C C . GLU D 1 5 ? -12.711 42.263 3.630 1.00 56.18 6 GLU D C 1
ATOM 1844 O O . GLU D 1 5 ? -13.911 42.029 3.812 1.00 55.07 6 GLU D O 1
ATOM 1850 N N . GLU D 1 6 ? -12.051 41.859 2.549 1.00 56.32 7 GLU D N 1
ATOM 1851 C CA . GLU D 1 6 ? -12.699 41.104 1.485 1.00 54.20 7 GLU D CA 1
ATOM 1852 C C . GLU D 1 6 ? -13.172 39.777 2.061 1.00 51.33 7 GLU D C 1
ATOM 1853 O O . GLU D 1 6 ? -14.280 39.310 1.783 1.00 49.60 7 GLU D O 1
ATOM 1859 N N . HIS D 1 7 ? -12.318 39.178 2.879 1.00 47.54 8 HIS D N 1
ATOM 1860 C CA . HIS D 1 7 ? -12.627 37.907 3.510 1.00 47.34 8 HIS D CA 1
ATOM 1861 C C . HIS D 1 7 ? -13.862 38.065 4.402 1.00 48.06 8 HIS D C 1
ATOM 1862 O O . HIS D 1 7 ? -14.781 37.242 4.364 1.00 47.47 8 HIS D O 1
ATOM 1869 N N . GLU D 1 8 ? -13.882 39.136 5.190 1.00 50.67 9 GLU D N 1
ATOM 1870 C CA . GLU D 1 8 ? -15.002 39.412 6.084 1.00 52.79 9 GLU D CA 1
ATOM 1871 C C . GLU D 1 8 ? -16.320 39.540 5.295 1.00 52.35 9 GLU D C 1
ATOM 1872 O O . GLU D 1 8 ? -17.349 39.005 5.714 1.00 51.38 9 GLU D O 1
ATOM 1878 N N . ASP D 1 9 ? -16.290 40.237 4.159 1.00 52.97 10 ASP D N 1
ATOM 1879 C CA . ASP D 1 9 ? -17.492 40.377 3.337 1.00 53.48 10 ASP D CA 1
ATOM 1880 C C . ASP D 1 9 ? -18.096 38.999 3.034 1.00 52.80 10 ASP D C 1
ATOM 1881 O O . ASP D 1 9 ? -19.296 38.780 3.202 1.00 53.66 10 ASP D O 1
ATOM 1886 N N . ILE D 1 10 ? -17.253 38.076 2.583 1.00 44.22 11 ILE D N 1
ATOM 1887 C CA . ILE D 1 10 ? -17.714 36.738 2.255 1.00 42.61 11 ILE D CA 1
ATOM 1888 C C . I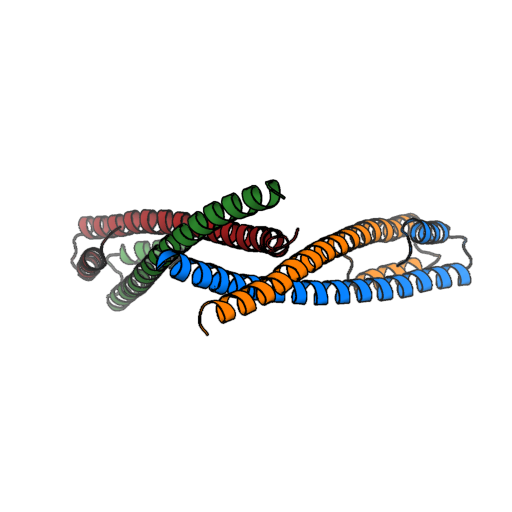LE D 1 10 ? -18.313 36.044 3.472 1.00 42.26 11 ILE D C 1
ATOM 1889 O O . ILE D 1 10 ? -19.354 35.405 3.359 1.00 40.78 11 ILE D O 1
ATOM 1894 N N . LEU D 1 11 ? -17.657 36.164 4.627 1.00 44.44 12 LEU D N 1
ATOM 1895 C CA . LEU D 1 11 ? -18.168 35.553 5.852 1.00 46.67 12 LEU D CA 1
ATOM 1896 C C . LEU D 1 11 ? -19.568 36.098 6.160 1.00 46.67 12 LEU D C 1
ATOM 1897 O O . LEU D 1 11 ? -20.475 35.348 6.529 1.00 48.14 12 LEU D O 1
ATOM 1902 N N . ASN D 1 12 ? -19.734 37.404 5.995 1.00 41.57 13 ASN D N 1
ATOM 1903 C CA . ASN D 1 12 ? -21.010 38.047 6.249 1.00 44.61 13 ASN D CA 1
ATOM 1904 C C . ASN D 1 12 ? -22.081 37.499 5.304 1.00 44.50 13 ASN D C 1
ATOM 1905 O O . ASN D 1 12 ? -23.183 37.158 5.732 1.00 43.53 13 ASN D O 1
ATOM 1910 N N . LYS D 1 13 ? -21.745 37.404 4.021 1.00 43.78 14 LYS D N 1
ATOM 1911 C CA . LYS D 1 13 ? -22.667 36.882 3.019 1.00 43.77 14 LYS D CA 1
ATOM 1912 C C . LYS D 1 13 ? -23.129 35.464 3.399 1.00 43.75 14 LYS D C 1
ATOM 1913 O O . LYS D 1 13 ? -24.325 35.153 3.352 1.00 42.54 14 LYS D O 1
ATOM 1919 N N . LEU D 1 14 ? -22.182 34.621 3.802 1.00 44.74 15 LEU D N 1
ATOM 1920 C CA . LEU D 1 14 ? -22.478 33.246 4.194 1.00 46.13 15 LEU D CA 1
ATOM 1921 C C . LEU D 1 14 ? -23.354 33.123 5.450 1.00 48.14 15 LEU D C 1
ATOM 1922 O O . LEU D 1 14 ? -23.926 32.069 5.719 1.00 46.43 15 LEU D O 1
ATOM 1927 N N . LEU D 1 15 ? -23.453 34.200 6.214 1.00 48.30 16 LEU D N 1
ATOM 1928 C CA . LEU D 1 15 ? -24.247 34.196 7.436 1.00 52.12 16 LEU D CA 1
ATOM 1929 C C . LEU D 1 15 ? -25.758 34.070 7.155 1.00 53.32 16 LEU D C 1
ATOM 1930 O O . LEU D 1 15 ? -26.485 33.393 7.887 1.00 53.43 16 LEU D O 1
ATOM 1935 N N . ASP D 1 16 ? -26.199 34.716 6.076 1.00 59.23 17 ASP D N 1
ATOM 1936 C CA . ASP D 1 16 ? -27.597 34.742 5.656 1.00 60.34 17 ASP D CA 1
ATOM 1937 C C . ASP D 1 16 ? -28.198 33.385 5.288 1.00 61.07 17 ASP D C 1
ATOM 1938 O O . ASP D 1 16 ? -27.809 32.763 4.298 1.00 61.75 17 ASP D O 1
ATOM 1943 N N . PRO D 1 17 ? -29.182 32.923 6.078 1.00 71.12 18 PRO D N 1
ATOM 1944 C CA . PRO D 1 17 ? -29.884 31.643 5.898 1.00 70.55 18 PRO D CA 1
ATOM 1945 C C . PRO D 1 17 ? -30.650 31.502 4.580 1.00 69.02 18 PRO D C 1
ATOM 1946 O O . PRO D 1 17 ? -30.924 30.386 4.131 1.00 69.35 18 PRO D O 1
ATOM 1950 N N . GLU D 1 18 ? -30.992 32.628 3.963 1.00 58.26 19 GLU D N 1
ATOM 1951 C CA . GLU D 1 18 ? -31.740 32.607 2.707 1.00 58.01 19 GLU D CA 1
ATOM 1952 C C . GLU D 1 18 ? -30.872 32.683 1.454 1.00 54.53 19 GLU D C 1
ATOM 1953 O O . GLU D 1 18 ? -31.385 32.631 0.332 1.00 54.62 19 GLU D O 1
ATOM 1959 N N . LEU D 1 19 ? -29.562 32.798 1.644 1.00 46.20 20 LEU D N 1
ATOM 1960 C CA . LEU D 1 19 ? -28.650 32.900 0.513 1.00 42.96 20 LEU D CA 1
ATOM 1961 C C . LEU D 1 19 ? -28.898 31.776 -0.497 1.00 40.40 20 LEU D C 1
ATOM 1962 O O . LEU D 1 19 ? -29.003 30.603 -0.130 1.00 38.54 20 LEU D O 1
ATOM 1967 N N . ALA D 1 20 ? -29.016 32.141 -1.765 1.00 37.36 21 ALA D N 1
ATOM 1968 C CA . ALA D 1 20 ? -29.231 31.161 -2.830 1.00 37.31 21 ALA D CA 1
ATOM 1969 C C . ALA D 1 20 ? -28.112 30.113 -2.752 1.00 37.78 21 ALA D C 1
ATOM 1970 O O . ALA D 1 20 ? -26.943 30.470 -2.589 1.00 39.11 21 ALA D O 1
ATOM 1972 N N . GLN D 1 21 ? -28.457 28.835 -2.873 1.00 38.24 22 GLN D N 1
ATOM 1973 C 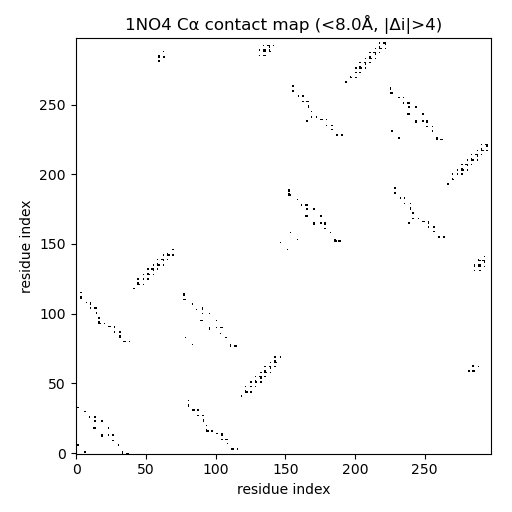CA . GLN D 1 21 ? -27.453 27.777 -2.798 1.00 38.06 22 GLN D CA 1
ATOM 1974 C C . GLN D 1 21 ? -26.311 27.985 -3.791 1.00 37.38 22 GLN D C 1
ATOM 1975 O O . GLN D 1 21 ? -25.164 27.665 -3.491 1.00 34.56 22 GLN D O 1
ATOM 1981 N N . SER D 1 22 ? -26.612 28.526 -4.969 1.00 37.59 23 SER D N 1
ATOM 1982 C CA . SER D 1 22 ? -25.559 28.749 -5.960 1.00 35.57 23 SER D CA 1
ATOM 1983 C C . SER D 1 22 ? -24.557 29.785 -5.448 1.00 35.39 23 SER D C 1
ATOM 1984 O O . SER D 1 22 ? -23.361 29.676 -5.708 1.00 33.30 23 SER D O 1
ATOM 1987 N N . GLU D 1 23 ? -25.047 30.792 -4.730 1.00 37.60 24 GLU D N 1
ATOM 1988 C CA . GLU D 1 23 ? -24.168 31.826 -4.201 1.00 40.30 24 GLU D CA 1
ATOM 1989 C C . GLU D 1 23 ? -23.402 31.354 -2.982 1.00 38.46 24 GLU D C 1
ATOM 1990 O O . GLU D 1 23 ? -22.266 31.760 -2.768 1.00 39.19 24 GLU D O 1
ATOM 1996 N N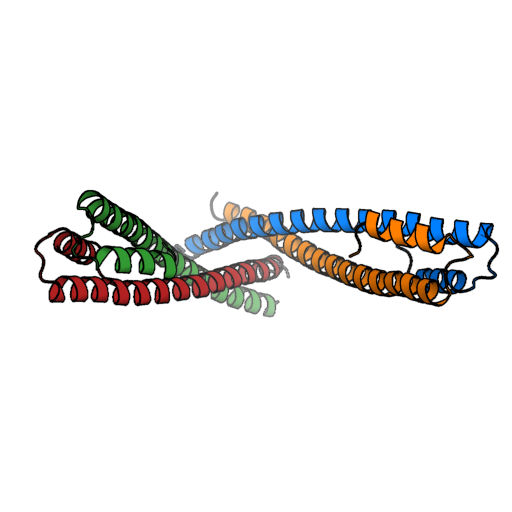 . ARG D 1 24 ? -24.025 30.508 -2.174 1.00 36.92 25 ARG D N 1
ATOM 1997 C CA . ARG D 1 24 ? -23.358 29.972 -0.993 1.00 36.62 25 ARG D CA 1
ATOM 1998 C C . ARG D 1 24 ? -22.197 29.093 -1.480 1.00 35.37 25 ARG D C 1
ATOM 1999 O O . ARG D 1 24 ? -21.085 29.179 -0.971 1.00 31.75 25 ARG D O 1
ATOM 2007 N N . THR D 1 25 ? -22.480 28.252 -2.471 1.00 37.01 26 THR D N 1
ATOM 2008 C CA . THR D 1 25 ? -21.487 27.365 -3.069 1.00 37.00 26 THR D CA 1
ATOM 2009 C C . THR D 1 25 ? -20.332 28.188 -3.639 1.00 38.29 26 THR D C 1
ATOM 2010 O O . THR D 1 25 ? -19.163 27.835 -3.474 1.00 36.11 26 THR D O 1
ATOM 2014 N N . GLU D 1 26 ? -20.667 29.290 -4.305 1.00 38.05 27 GLU D N 1
ATOM 2015 C CA . GLU D 1 26 ? -19.653 30.142 -4.909 1.00 39.19 27 GLU D CA 1
ATOM 2016 C C . GLU D 1 26 ? -18.769 30.828 -3.872 1.00 38.23 27 GLU D C 1
ATOM 2017 O O . GLU D 1 26 ? -17.548 30.903 -4.045 1.00 35.03 27 GLU D O 1
ATOM 2023 N N . ALA D 1 27 ? -19.376 31.334 -2.800 1.00 36.91 28 ALA D N 1
ATOM 2024 C CA . ALA D 1 27 ? -18.599 32.015 -1.764 1.00 37.93 28 ALA D CA 1
ATOM 2025 C C . ALA D 1 27 ? -17.663 31.030 -1.062 1.00 36.39 28 ALA D C 1
ATOM 2026 O O . ALA D 1 27 ? -16.530 31.378 -0.715 1.00 36.87 28 ALA D O 1
ATOM 2028 N N . LEU D 1 28 ? -18.140 29.806 -0.857 1.00 39.79 29 LEU D N 1
ATOM 2029 C CA . LEU D 1 28 ? -17.331 28.792 -0.204 1.00 39.44 29 LEU D CA 1
ATOM 2030 C C . LEU D 1 28 ? -16.170 28.412 -1.119 1.00 40.95 29 LEU D C 1
ATOM 2031 O O . LEU D 1 28 ? -15.071 28.136 -0.646 1.00 38.53 29 LEU D O 1
ATOM 2036 N N . GLN D 1 29 ? -16.410 28.405 -2.428 1.00 36.03 30 GLN D N 1
ATOM 2037 C CA . GLN D 1 29 ? -15.347 28.067 -3.371 1.00 38.95 30 GLN D CA 1
ATOM 2038 C C . GLN D 1 29 ? -14.256 29.131 -3.323 1.00 37.56 30 GLN D C 1
ATOM 2039 O O . GLN D 1 29 ? -13.073 28.805 -3.342 1.00 38.91 30 GLN D O 1
ATOM 2045 N N . GLN D 1 30 ? -14.663 30.397 -3.254 1.00 36.58 31 GLN D N 1
ATOM 2046 C CA . GLN D 1 30 ? -13.714 31.499 -3.171 1.00 38.61 31 GLN D CA 1
ATOM 2047 C C . GLN D 1 30 ? -12.848 31.356 -1.924 1.00 38.60 31 GLN D C 1
ATOM 2048 O O . GLN D 1 30 ? -11.649 31.607 -1.969 1.00 38.90 31 GLN D O 1
ATOM 2054 N N . LEU D 1 31 ? -13.451 30.966 -0.805 1.00 41.29 32 LEU D N 1
ATOM 2055 C CA . LEU D 1 31 ? -12.680 30.798 0.421 1.00 40.67 32 LEU D CA 1
ATOM 2056 C C . LEU D 1 31 ? -11.707 29.637 0.250 1.00 39.66 32 LEU D C 1
ATOM 2057 O O . LEU D 1 31 ? -10.558 29.710 0.677 1.00 39.31 32 LEU D O 1
ATOM 2062 N N . ARG D 1 32 ? -12.167 28.573 -0.396 1.00 39.15 33 ARG D N 1
ATOM 2063 C CA . ARG D 1 32 ? -11.328 27.411 -0.620 1.00 40.15 33 ARG D CA 1
ATOM 2064 C C . ARG D 1 32 ? -10.108 27.750 -1.482 1.00 40.87 33 ARG D C 1
ATOM 2065 O O . ARG D 1 32 ? -8.980 27.399 -1.145 1.00 40.31 33 ARG D O 1
ATOM 2073 N N . VAL D 1 33 ? -10.338 28.432 -2.594 1.00 41.39 34 VAL D N 1
ATOM 2074 C CA . VAL D 1 33 ? -9.247 28.796 -3.482 1.00 42.49 34 VAL D CA 1
ATOM 2075 C C . VAL D 1 33 ? -8.282 29.749 -2.789 1.00 43.99 34 VAL D C 1
ATOM 2076 O O . VAL D 1 33 ? -7.066 29.598 -2.891 1.00 42.48 34 VAL D O 1
ATOM 2080 N N . ASN D 1 34 ? -8.824 30.725 -2.072 1.00 44.65 35 ASN D N 1
ATOM 2081 C CA . ASN D 1 34 ? -7.985 31.684 -1.382 1.00 44.92 35 ASN D CA 1
ATOM 2082 C C . ASN D 1 34 ? -7.097 30.998 -0.350 1.00 45.25 35 ASN D C 1
ATOM 2083 O O . ASN D 1 34 ? -5.896 31.244 -0.301 1.00 46.17 35 ASN D O 1
ATOM 2088 N N . TYR D 1 35 ? -7.683 30.119 0.452 1.00 41.01 36 TYR D N 1
ATOM 2089 C CA . TYR D 1 35 ? -6.928 29.422 1.481 1.00 44.05 36 TYR D CA 1
ATOM 2090 C C . TYR D 1 35 ? -5.830 28.533 0.901 1.00 45.53 36 TYR D C 1
ATOM 2091 O O . TYR D 1 35 ? -4.771 28.376 1.505 1.00 45.68 36 TYR D O 1
ATOM 2100 N N . GLY D 1 36 ? -6.085 27.939 -0.259 1.00 47.76 37 GLY D N 1
ATOM 2101 C CA . GLY D 1 36 ? -5.085 27.095 -0.880 1.00 48.45 37 GLY D CA 1
ATOM 2102 C C . GLY D 1 36 ? -3.889 27.943 -1.263 1.00 50.37 37 GLY D C 1
ATOM 2103 O O . GLY D 1 36 ? -2.744 27.544 -1.061 1.00 49.69 37 GLY D O 1
ATOM 2104 N N . SER D 1 37 ? -4.161 29.125 -1.807 1.00 52.86 38 SER D N 1
ATOM 2105 C CA . SER D 1 37 ? -3.109 30.048 -2.215 1.00 55.03 38 SER D CA 1
ATOM 2106 C C . SER D 1 37 ? -2.349 30.595 -1.018 1.00 55.50 38 SER D C 1
ATOM 2107 O O . SER D 1 37 ? -1.126 30.656 -1.031 1.00 54.28 38 SER D O 1
ATOM 2110 N N . PHE D 1 38 ? -3.084 31.004 0.009 1.00 53.07 39 PHE D N 1
ATOM 2111 C CA . PHE D 1 38 ? -2.481 31.562 1.210 1.00 52.81 39 PHE D CA 1
ATOM 2112 C C . PHE D 1 38 ? -1.555 30.543 1.870 1.00 52.14 39 PHE D C 1
ATOM 2113 O O . PHE D 1 38 ? -0.397 30.847 2.155 1.00 51.29 39 PHE D O 1
ATOM 2121 N N . VAL D 1 39 ? -2.068 29.343 2.122 1.00 48.61 40 VAL D N 1
ATOM 2122 C CA . VAL D 1 39 ? -1.272 28.290 2.739 1.00 49.35 40 VAL D CA 1
ATOM 2123 C C . VAL D 1 39 ? -0.044 27.992 1.884 1.00 51.29 40 VAL D C 1
ATOM 2124 O O . VAL D 1 39 ? 1.046 27.757 2.403 1.00 51.31 40 VAL D O 1
ATOM 2128 N N . SER D 1 40 ? -0.232 28.009 0.569 1.00 59.01 41 SER D N 1
ATOM 2129 C CA . SER D 1 40 ? 0.851 27.740 -0.367 1.00 60.33 41 SER D CA 1
ATOM 2130 C C . SER D 1 40 ? 2.035 28.692 -0.206 1.00 59.96 41 SER D C 1
ATOM 2131 O O . SER D 1 40 ? 3.158 28.249 0.028 1.00 59.66 41 SER D O 1
ATOM 2134 N N . GLU D 1 41 ? 1.798 29.994 -0.333 1.00 56.20 42 GLU D N 1
ATOM 2135 C CA . GLU D 1 41 ? 2.896 30.935 -0.201 1.00 56.01 42 GLU D CA 1
ATOM 2136 C C . GLU D 1 41 ? 3.389 31.118 1.228 1.00 54.20 42 GLU D C 1
ATOM 2137 O O . GLU D 1 41 ? 4.502 31.583 1.445 1.00 54.17 42 GLU D O 1
ATOM 2143 N N . TYR D 1 42 ? 2.575 30.753 2.208 1.00 53.43 43 TYR D N 1
ATOM 2144 C CA . TYR D 1 42 ? 3.013 30.868 3.588 1.00 51.30 43 TYR D CA 1
ATOM 2145 C C . TYR D 1 42 ? 4.070 29.790 3.814 1.00 51.64 43 TYR D C 1
ATOM 2146 O O . TYR D 1 42 ? 5.081 30.025 4.481 1.00 49.14 43 TYR D O 1
ATOM 2155 N N . ASN D 1 43 ? 3.826 28.604 3.262 1.00 54.93 44 ASN D N 1
ATOM 2156 C CA . ASN D 1 43 ? 4.769 27.506 3.402 1.00 56.33 44 ASN D CA 1
ATOM 2157 C C . ASN D 1 43 ? 6.054 27.816 2.657 1.00 56.37 44 ASN D C 1
ATOM 2158 O O . ASN D 1 43 ? 7.138 27.481 3.129 1.00 57.23 44 ASN D O 1
ATOM 2163 N N . ASP D 1 44 ? 5.931 28.454 1.496 1.00 59.81 45 ASP D N 1
ATOM 2164 C CA . ASP D 1 44 ? 7.101 28.815 0.712 1.00 60.23 45 ASP D CA 1
ATOM 2165 C C . ASP D 1 44 ? 7.928 29.842 1.466 1.00 59.06 45 ASP D C 1
ATOM 2166 O O . ASP D 1 44 ? 9.149 29.714 1.560 1.00 58.24 45 ASP D O 1
ATOM 2171 N N . LEU D 1 45 ? 7.258 30.856 2.005 1.00 56.74 46 LEU D N 1
ATOM 2172 C CA . LEU D 1 45 ? 7.940 31.901 2.758 1.00 55.93 46 LEU D CA 1
ATOM 2173 C C . LEU D 1 45 ? 8.610 31.315 3.999 1.00 55.31 46 LEU D C 1
ATOM 2174 O O . LEU D 1 45 ? 9.673 31.772 4.413 1.00 55.62 46 LEU D O 1
ATOM 2179 N N . THR D 1 46 ? 7.992 30.300 4.588 1.00 48.07 47 THR D N 1
ATOM 2180 C CA . THR D 1 46 ? 8.548 29.679 5.775 1.00 48.67 47 THR D CA 1
ATOM 2181 C C . THR D 1 46 ? 9.803 28.866 5.446 1.00 49.30 47 THR D C 1
ATOM 2182 O O . THR D 1 46 ? 10.801 28.941 6.158 1.00 47.74 47 THR D O 1
ATOM 2186 N N . LYS D 1 47 ? 9.751 28.094 4.368 1.00 59.55 48 LYS D N 1
ATOM 2187 C CA . LYS D 1 47 ? 10.897 27.288 3.968 1.00 60.90 48 LYS D CA 1
ATOM 2188 C C . LYS D 1 47 ? 12.082 28.176 3.605 1.00 59.53 48 LYS D C 1
ATOM 2189 O O . LYS D 1 47 ? 13.209 27.908 4.013 1.00 59.33 48 LYS D O 1
ATOM 2195 N N . SER D 1 48 ? 11.824 29.242 2.858 1.00 52.23 49 SER D N 1
ATOM 2196 C CA . SER D 1 48 ? 12.888 30.145 2.467 1.00 51.89 49 SER D CA 1
ATOM 2197 C C . SER D 1 48 ? 13.447 30.896 3.674 1.00 51.92 49 SER D C 1
ATOM 2198 O O . SER D 1 48 ? 14.629 31.241 3.712 1.00 51.40 49 SER D O 1
ATOM 2201 N N . HIS D 1 49 ? 12.599 31.150 4.664 1.00 49.07 50 HIS D N 1
ATOM 2202 C CA . HIS D 1 49 ? 13.042 31.854 5.856 1.00 47.89 50 HIS D CA 1
ATOM 2203 C C . HIS D 1 49 ? 13.938 30.930 6.687 1.00 48.35 50 HIS D C 1
ATOM 2204 O O . HIS D 1 49 ? 14.925 31.374 7.275 1.00 47.63 50 HIS D O 1
ATOM 2211 N N . GLU D 1 50 ? 13.601 29.646 6.729 1.00 49.68 51 GLU D N 1
ATOM 2212 C CA . GLU D 1 50 ? 14.400 28.689 7.484 1.00 51.35 51 GLU D CA 1
ATOM 2213 C C . GLU D 1 50 ? 15.761 28.537 6.807 1.00 50.79 51 GLU D C 1
ATOM 2214 O O . GLU D 1 50 ? 16.772 28.310 7.472 1.00 49.52 51 GLU D O 1
ATOM 2220 N N . LYS D 1 51 ? 15.773 28.677 5.485 1.00 50.90 52 LYS D N 1
ATOM 2221 C CA . LYS D 1 51 ? 17.003 28.579 4.722 1.00 51.78 52 LYS D CA 1
ATOM 2222 C C . LYS D 1 51 ? 17.869 29.795 5.065 1.00 51.43 52 LYS D C 1
ATOM 2223 O O . LYS D 1 51 ? 19.045 29.649 5.400 1.00 52.63 52 LYS D O 1
ATOM 2229 N N . LEU D 1 52 ? 17.290 30.992 4.990 1.00 45.22 53 LEU D N 1
ATOM 2230 C CA . LEU D 1 52 ? 18.048 32.195 5.309 1.00 46.02 53 LEU D CA 1
ATOM 2231 C C . LEU D 1 52 ? 18.601 32.126 6.719 1.00 44.45 53 LEU D C 1
ATOM 2232 O O . LEU D 1 52 ? 19.740 32.520 6.963 1.00 43.37 53 LEU D O 1
ATOM 2237 N N . ALA D 1 53 ? 17.796 31.632 7.651 1.00 43.24 54 ALA D N 1
ATOM 2238 C CA . ALA D 1 53 ? 18.243 31.527 9.033 1.00 43.67 54 ALA D CA 1
ATOM 2239 C C . ALA D 1 53 ? 19.436 30.572 9.144 1.00 43.40 54 ALA D C 1
ATOM 2240 O O . ALA D 1 53 ? 20.371 30.832 9.895 1.00 42.72 54 ALA D O 1
ATOM 2242 N N . ALA D 1 54 ? 19.409 29.473 8.399 1.00 45.09 55 ALA D N 1
ATOM 2243 C CA . ALA D 1 54 ? 20.517 28.527 8.451 1.00 46.02 55 ALA D CA 1
ATOM 2244 C C . ALA D 1 54 ? 21.774 29.154 7.820 1.00 45.86 55 ALA D C 1
ATOM 2245 O O . ALA D 1 54 ? 22.887 28.990 8.330 1.00 44.39 55 ALA D O 1
ATOM 2247 N N . GLU D 1 55 ? 21.596 29.880 6.720 1.00 44.09 56 GLU D N 1
ATOM 2248 C CA . GLU D 1 55 ? 22.721 30.536 6.063 1.00 45.01 56 GLU D CA 1
ATOM 2249 C C . GLU D 1 55 ? 23.320 31.636 6.939 1.00 44.34 56 GLU D C 1
ATOM 2250 O O . GLU D 1 55 ? 24.533 31.823 6.959 1.00 42.83 56 GLU D O 1
ATOM 2256 N N . LYS D 1 56 ? 22.476 32.365 7.665 1.00 42.74 57 LYS D N 1
ATOM 2257 C CA . LYS D 1 56 ? 22.974 33.414 8.539 1.00 41.39 57 LYS D CA 1
ATOM 2258 C C . LYS D 1 56 ? 23.840 32.796 9.628 1.00 41.39 57 LYS D C 1
ATOM 2259 O O . LYS D 1 56 ? 24.960 33.248 9.870 1.00 41.43 57 LYS D O 1
ATOM 2265 N N . ASP D 1 57 ? 23.324 31.761 10.287 1.00 39.73 58 ASP D N 1
ATOM 2266 C CA . ASP D 1 57 ? 24.083 31.108 11.354 1.00 39.81 58 ASP D CA 1
ATOM 2267 C C . ASP D 1 57 ? 25.423 30.610 10.835 1.00 38.73 58 ASP D C 1
ATOM 2268 O O . ASP D 1 57 ? 26.448 30.761 11.497 1.00 36.08 58 ASP D O 1
ATOM 2273 N N . ASP D 1 58 ? 25.407 30.026 9.642 1.00 37.45 59 ASP D N 1
ATOM 2274 C CA . ASP D 1 58 ? 26.614 29.505 9.037 1.00 36.61 59 ASP D CA 1
ATOM 2275 C C . ASP D 1 58 ? 27.625 30.629 8.798 1.00 36.37 59 ASP D C 1
ATOM 2276 O O . ASP D 1 58 ? 28.813 30.462 9.069 1.00 35.97 59 ASP D O 1
ATOM 2281 N N . LEU D 1 59 ? 27.142 31.770 8.303 1.00 33.38 60 LEU D N 1
ATOM 2282 C CA . LEU D 1 59 ?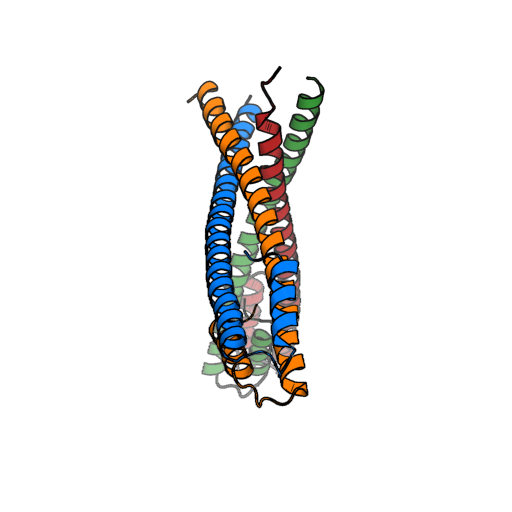 28.003 32.916 8.026 1.00 33.42 60 LEU D CA 1
ATOM 2283 C C . LEU D 1 59 ? 28.567 33.551 9.293 1.00 33.53 60 LEU D C 1
ATOM 2284 O O . LEU D 1 59 ? 29.704 34.014 9.302 1.00 31.43 60 LEU D O 1
ATOM 2289 N N . ILE D 1 60 ? 27.782 33.568 10.367 1.00 33.58 61 ILE D N 1
ATOM 2290 C CA . ILE D 1 60 ? 28.255 34.149 11.613 1.00 33.69 61 ILE D CA 1
ATOM 2291 C C . ILE D 1 60 ? 29.397 33.276 12.130 1.00 35.22 61 ILE D C 1
ATOM 2292 O O . ILE D 1 60 ? 30.410 33.782 12.631 1.00 34.92 61 ILE D O 1
ATOM 2297 N N . VAL D 1 61 ? 29.220 31.961 12.016 1.00 35.18 62 VAL D N 1
ATOM 2298 C CA . VAL D 1 61 ? 30.238 31.024 12.476 1.00 35.40 62 VAL D CA 1
ATOM 2299 C C . VAL D 1 61 ? 31.522 31.214 11.673 1.00 36.45 62 VAL D C 1
ATOM 2300 O O . VAL D 1 61 ? 32.602 31.325 12.247 1.00 36.16 62 VAL D O 1
ATOM 2304 N N . SER D 1 62 ? 31.389 31.274 10.353 1.00 35.61 63 SER D N 1
ATOM 2305 C CA . SER D 1 62 ? 32.528 31.440 9.467 1.00 36.41 63 SER D CA 1
ATOM 2306 C C . SER D 1 62 ? 33.227 32.784 9.683 1.00 36.04 63 SER D C 1
ATOM 2307 O O . SER D 1 62 ? 34.446 32.827 9.837 1.00 34.29 63 SER D O 1
ATOM 2310 N N . ASN D 1 63 ? 32.452 33.868 9.709 1.00 35.64 64 ASN D N 1
ATOM 2311 C CA . ASN D 1 63 ? 33.027 35.197 9.900 1.00 36.08 64 ASN D CA 1
ATOM 2312 C C . ASN D 1 63 ? 33.664 35.341 11.272 1.00 37.00 64 ASN D C 1
ATOM 2313 O O . ASN D 1 63 ? 34.555 36.168 11.438 1.00 34.68 64 ASN D O 1
ATOM 2318 N N . SER D 1 64 ? 33.220 34.554 12.258 1.00 34.76 65 SER D N 1
ATOM 2319 C CA . SER D 1 64 ? 33.830 34.663 13.576 1.00 35.02 65 SER D CA 1
ATOM 2320 C C . SER D 1 64 ? 35.227 34.043 13.536 1.00 35.35 65 SER D C 1
ATOM 2321 O O . SER D 1 64 ? 36.158 34.546 14.159 1.00 36.70 65 SER D O 1
ATOM 2324 N N . LYS D 1 65 ? 35.370 32.945 12.804 1.00 33.21 66 LYS D N 1
ATOM 2325 C CA . LYS D 1 65 ? 36.669 32.305 12.675 1.00 35.25 66 LYS D CA 1
ATOM 2326 C C . LYS D 1 65 ? 37.632 33.249 11.929 1.00 34.98 66 LYS D C 1
ATOM 2327 O O . LYS D 1 65 ? 38.782 33.414 12.317 1.00 34.29 66 LYS D O 1
ATOM 2333 N N . LEU D 1 66 ? 37.144 33.870 10.862 1.00 32.42 67 LEU D N 1
ATOM 2334 C CA . LEU D 1 66 ? 37.947 34.789 10.065 1.00 34.61 67 LEU D CA 1
ATOM 2335 C C . LEU D 1 66 ? 38.373 36.018 10.858 1.00 37.25 67 LEU D C 1
ATOM 2336 O O . LEU D 1 66 ? 39.538 36.419 10.833 1.00 37.61 67 LEU D O 1
ATOM 2341 N N . PHE D 1 67 ? 37.412 36.613 11.558 1.00 39.65 68 PHE D N 1
ATOM 2342 C CA . PHE D 1 67 ? 37.645 37.817 12.329 1.00 40.01 68 PHE D CA 1
ATOM 2343 C C . PHE D 1 67 ? 38.751 37.689 13.382 1.00 42.23 68 PHE D C 1
ATOM 2344 O O . PHE D 1 67 ? 39.476 38.650 13.648 1.00 41.09 68 PHE D O 1
ATOM 2352 N N . ARG D 1 68 ? 38.899 36.513 13.976 1.00 39.91 69 ARG D N 1
ATOM 2353 C CA . ARG D 1 68 ? 39.923 36.347 15.002 1.00 44.46 69 ARG D CA 1
ATOM 2354 C C . ARG D 1 68 ? 41.343 36.342 14.423 1.00 46.97 69 ARG D C 1
ATOM 2355 O O . ARG D 1 68 ? 42.323 36.453 15.160 1.00 46.46 69 ARG D O 1
ATOM 2363 N N . GLN D 1 69 ? 41.447 36.220 13.102 1.00 49.56 70 GLN D N 1
ATOM 2364 C CA . GLN D 1 69 ? 42.741 36.230 12.425 1.00 52.39 70 GLN D CA 1
ATOM 2365 C C . GLN D 1 69 ? 43.087 37.652 11.988 1.00 55.09 70 GLN D C 1
ATOM 2366 O O . GLN D 1 69 ? 44.212 37.925 11.589 1.00 56.51 70 GLN D O 1
ATOM 2372 N N . ILE D 1 70 ? 42.109 38.548 12.047 1.00 60.28 71 ILE D N 1
ATOM 2373 C CA . ILE D 1 70 ? 42.322 39.944 11.668 1.00 63.67 71 ILE D CA 1
ATOM 2374 C C . ILE D 1 70 ? 43.038 40.681 12.795 1.00 67.27 71 ILE D C 1
ATOM 2375 O O . ILE D 1 70 ? 42.765 40.447 13.975 1.00 66.47 71 ILE D O 1
ATOM 2380 N N . GLY D 1 71 ? 43.952 41.572 12.425 1.00 95.02 72 GLY D N 1
ATOM 2381 C CA . GLY D 1 71 ? 44.697 42.318 13.422 1.00 100.94 72 GLY D CA 1
ATOM 2382 C C . GLY D 1 71 ? 46.017 41.638 13.731 1.00 104.99 72 GLY D C 1
ATOM 2383 O O . GLY D 1 71 ? 46.807 42.130 14.537 1.00 106.39 72 GLY D O 1
ATOM 2384 N N . LEU D 1 72 ? 46.250 40.495 13.090 1.00 109.09 73 LEU D N 1
ATOM 2385 C CA . LEU D 1 72 ? 47.484 39.741 13.281 1.00 111.57 73 LEU D CA 1
ATOM 2386 C C . LEU D 1 72 ? 48.472 40.105 12.170 1.00 113.52 73 LEU D C 1
ATOM 2387 O O . LEU D 1 72 ? 48.070 40.575 11.102 1.00 113.32 73 LEU D O 1
ATOM 2392 N N . THR D 1 73 ? 49.761 39.888 12.426 1.00 146.00 74 THR D N 1
ATOM 2393 C CA . THR D 1 73 ? 50.809 40.205 11.455 1.00 147.90 74 THR D CA 1
ATOM 2394 C C . THR D 1 73 ? 51.145 39.006 10.563 1.00 148.84 74 THR D C 1
ATOM 2395 O O . THR D 1 73 ? 50.610 37.909 10.827 1.00 149.85 74 THR D O 1
#

Organism: Bacillus phage phi29 (NCBI:txid2884424)

Foldseek 3Di:
DQDPVNLVVLVVLCVDPPRDPVSNVVSVVVVVVVVVVVVVVVVVVVVVVVVVVVVVVVVCVVVVVVVVVVVVVVVVD/DQDPVRLVVLVVQLVDPPRPVVVNVVSVVVVVVVVVVVVVVVVVVVVVVVVVVVVVVVVVVVVVVVVVVVVVVPD/DDDPVRLVVLVVQLVDPPRDPVSNVVSVVVVVVVVVVVVVVVVVVVVVVVVVVVVVVVVVVVVVVVVVVVVVD/DDDPVNLVVLVVQCVDPPRDPVVNVVSVVVVVVVVVVVVVVVVVVVVVVVVVVVVVVVVVVVVVVVVVCPPPD